Protein AF-0000000076378217 (afdb_homodimer)

Nearest PDB structures (foldseek):
  1ivz-assembly1_A  TM=4.745E-01  e=7.879E-03  Mus musculus
  8hc0-assembly1_B  TM=8.732E-01  e=3.531E-01  Homo sapiens
  8hc0-assembly1_B  TM=8.738E-01  e=2.924E-01  Homo sapiens
  2e7v-assembly1_A  TM=9.536E-01  e=8.029E-01  Mus musculus

Structure (mmCIF, N/CA/C/O backbone):
data_AF-0000000076378217-model_v1
#
loop_
_entity.id
_entity.type
_entity.pdbx_description
1 polymer 'SEA domain-containing protein'
#
loop_
_atom_site.group_PDB
_atom_site.id
_atom_site.type_symbol
_atom_site.label_atom_id
_atom_site.label_alt_id
_atom_site.label_comp_id
_atom_site.label_asym_id
_atom_site.label_entity_id
_atom_site.label_seq_id
_atom_site.pdbx_PDB_ins_code
_atom_site.Cartn_x
_atom_site.Cartn_y
_atom_site.Cartn_z
_atom_site.occupancy
_atom_site.B_iso_or_equiv
_atom_site.auth_seq_id
_atom_site.auth_comp_id
_atom_site.auth_asym_id
_atom_site.auth_atom_id
_atom_site.pdbx_PDB_model_num
ATOM 1 N N . PHE A 1 1 ? -35 -114.75 -27.109 1 29 1 PHE A N 1
ATOM 2 C CA . PHE A 1 1 ? -34.188 -114.625 -25.922 1 29 1 PHE A CA 1
ATOM 3 C C . PHE A 1 1 ? -32.781 -114.125 -26.297 1 29 1 PHE A C 1
ATOM 5 O O . PHE A 1 1 ? -31.812 -114.875 -26.078 1 29 1 PHE A O 1
ATOM 12 N N . GLN A 1 2 ? -32.688 -113.25 -27.406 1 29.25 2 GLN A N 1
ATOM 13 C CA . GLN A 1 2 ? -31.5 -112.75 -28.078 1 29.25 2 GLN A CA 1
ATOM 14 C C . GLN A 1 2 ? -30.656 -111.875 -27.156 1 29.25 2 GLN A C 1
ATOM 16 O O . GLN A 1 2 ? -31.172 -110.938 -26.531 1 29.25 2 GLN A O 1
ATOM 21 N N . SER A 1 3 ? -29.422 -112.375 -26.641 1 31.5 3 SER A N 1
ATOM 22 C CA . SER A 1 3 ? -28.359 -112 -25.703 1 31.5 3 SER A CA 1
ATOM 23 C C . SER A 1 3 ? -27.609 -110.75 -26.172 1 31.5 3 SER A C 1
ATOM 25 O O . SER A 1 3 ? -26.984 -110.75 -27.219 1 31.5 3 SER A O 1
ATOM 27 N N . PHE A 1 4 ? -28.219 -109.5 -26.078 1 30.88 4 PHE A N 1
ATOM 28 C CA . PHE A 1 4 ? -27.734 -108.188 -26.562 1 30.88 4 PHE A CA 1
ATOM 29 C C . PHE A 1 4 ? -26.438 -107.812 -25.859 1 30.88 4 PHE A C 1
ATOM 31 O O . PHE A 1 4 ? -26.406 -107.688 -24.625 1 30.88 4 PHE A O 1
ATOM 38 N N . SER A 1 5 ? -25.219 -108.312 -26.234 1 32.97 5 SER A N 1
ATOM 39 C CA . SER A 1 5 ? -23.891 -108.188 -25.672 1 32.97 5 SER A CA 1
ATOM 40 C C . SER A 1 5 ? -23.422 -106.75 -25.766 1 32.97 5 SER A C 1
ATOM 42 O O . SER A 1 5 ? -23.172 -106.188 -26.859 1 32.97 5 SER A O 1
ATOM 44 N N . VAL A 1 6 ? -24.094 -105.75 -25.156 1 36.31 6 VAL A N 1
ATOM 45 C CA . VAL A 1 6 ? -23.781 -104.312 -25.312 1 36.31 6 VAL A CA 1
ATOM 46 C C . VAL A 1 6 ? -22.359 -104.062 -24.875 1 36.31 6 VAL A C 1
ATOM 48 O O . VAL A 1 6 ? -21.969 -104.438 -23.766 1 36.31 6 VAL A O 1
ATOM 51 N N . HIS A 1 7 ? -21.328 -104.062 -25.844 1 35.09 7 HIS A N 1
ATOM 52 C CA . HIS A 1 7 ? -19.891 -103.75 -25.719 1 35.09 7 HIS A CA 1
ATOM 53 C C . HIS A 1 7 ? -19.641 -102.438 -25.031 1 35.09 7 HIS A C 1
ATOM 55 O O . HIS A 1 7 ? -20.203 -101.438 -25.438 1 35.09 7 HIS A O 1
ATOM 61 N N . PHE A 1 8 ? -19.375 -102.438 -23.703 1 30.45 8 PHE A N 1
ATOM 62 C CA . PHE A 1 8 ? -19.062 -101.312 -22.812 1 30.45 8 PHE A CA 1
ATOM 63 C C . PHE A 1 8 ? -17.797 -100.562 -23.25 1 30.45 8 PHE A C 1
ATOM 65 O O . PHE A 1 8 ? -16.734 -101.188 -23.344 1 30.45 8 PHE A O 1
ATOM 72 N N . LEU A 1 9 ? -17.828 -99.688 -24.344 1 31.64 9 LEU A N 1
ATOM 73 C CA . LEU A 1 9 ? -16.672 -98.938 -24.781 1 31.64 9 LEU A CA 1
ATOM 74 C C . LEU A 1 9 ? -16.062 -98.125 -23.641 1 31.64 9 LEU A C 1
ATOM 76 O O . LEU A 1 9 ? -16.766 -97.375 -22.969 1 31.64 9 LEU A O 1
ATOM 80 N N . VAL A 1 10 ? -15.055 -98.625 -22.875 1 35.47 10 VAL A N 1
ATOM 81 C CA . VAL A 1 10 ? -14.32 -98 -21.781 1 35.47 10 VAL A CA 1
ATOM 82 C C . VAL A 1 10 ? -13.539 -96.75 -22.281 1 35.47 10 VAL A C 1
ATOM 84 O O . VAL A 1 10 ? -12.641 -96.938 -23.109 1 35.47 10 VAL A O 1
ATOM 87 N N . SER A 1 11 ? -14.18 -95.688 -22.703 1 29.31 11 SER A N 1
ATOM 88 C CA . SER A 1 11 ? -13.461 -94.438 -23.125 1 29.31 11 SER A CA 1
ATOM 89 C C . SER A 1 11 ? -12.43 -94.062 -22.094 1 29.31 11 SER A C 1
ATOM 91 O O . SER A 1 11 ? -12.734 -94 -20.891 1 29.31 11 SER A O 1
ATOM 93 N N . SER A 1 12 ? -11.125 -94.375 -22.25 1 31.89 12 SER A N 1
ATOM 94 C CA . SER A 1 12 ? -9.953 -93.938 -21.469 1 31.89 12 SER A CA 1
ATOM 95 C C . SER A 1 12 ? -9.844 -92.438 -21.391 1 31.89 12 SER A C 1
ATOM 97 O O . SER A 1 12 ? -9.812 -91.75 -22.406 1 31.89 12 SER A O 1
ATOM 99 N N . GLY A 1 13 ? -10.484 -91.625 -20.5 1 30.25 13 GLY A N 1
ATOM 100 C CA . GLY A 1 13 ? -10.523 -90.25 -20.172 1 30.25 13 GLY A CA 1
ATOM 101 C C . GLY A 1 13 ? -9.148 -89.625 -20.016 1 30.25 13 GLY A C 1
ATOM 102 O O . GLY A 1 13 ? -8.422 -89.938 -19.078 1 30.25 13 GLY A O 1
ATOM 103 N N . TYR A 1 14 ? -8.25 -89.438 -21.078 1 36.94 14 TYR A N 1
ATOM 104 C CA . TYR A 1 14 ? -6.973 -88.75 -21 1 36.94 14 TYR A CA 1
ATOM 105 C C . TYR A 1 14 ? -7.145 -87.312 -20.453 1 36.94 14 TYR A C 1
ATOM 107 O O . TYR A 1 14 ? -7.945 -86.562 -20.984 1 36.94 14 TYR A O 1
ATOM 115 N N . HIS A 1 15 ? -7.152 -87.125 -19.141 1 37.22 15 HIS A N 1
ATOM 116 C CA . HIS A 1 15 ? -7.195 -85.875 -18.453 1 37.22 15 HIS A CA 1
ATOM 117 C C . HIS A 1 15 ? -6.07 -84.938 -18.938 1 37.22 15 HIS A C 1
ATOM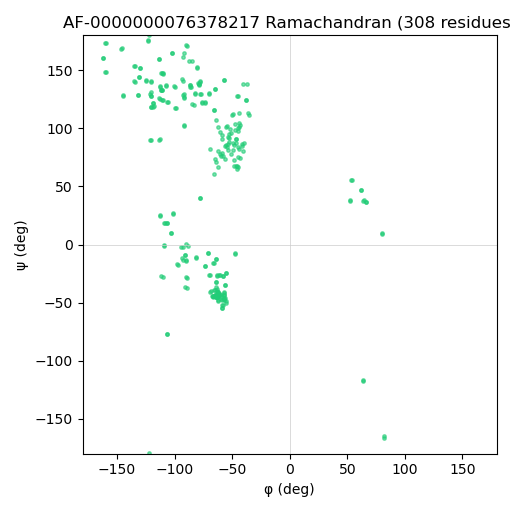 119 O O . HIS A 1 15 ? -4.895 -85.312 -18.859 1 37.22 15 HIS A O 1
ATOM 125 N N . GLU A 1 16 ? -6.297 -84.188 -20 1 40.72 16 GLU A N 1
ATOM 126 C CA . GLU A 1 16 ? -5.348 -83.188 -20.422 1 40.72 16 GLU A CA 1
ATOM 127 C C . GLU A 1 16 ? -4.961 -82.25 -19.266 1 40.72 16 GLU A C 1
ATOM 129 O O . GLU A 1 16 ? -5.832 -81.688 -18.594 1 40.72 16 GLU A O 1
ATOM 134 N N . THR A 1 17 ? -3.795 -82.438 -18.578 1 40.72 17 THR A N 1
ATOM 135 C CA . THR A 1 17 ? -3.238 -81.625 -17.516 1 40.72 17 THR A CA 1
ATOM 136 C C . THR A 1 17 ? -3.02 -80.188 -18.031 1 40.72 17 THR A C 1
ATOM 138 O O . THR A 1 17 ? -2.26 -79.938 -18.984 1 40.72 17 THR A O 1
ATOM 141 N N . THR A 1 18 ? -4.109 -79.375 -18.109 1 45.91 18 THR A N 1
ATOM 142 C CA . THR A 1 18 ? -3.955 -77.938 -18.484 1 45.91 18 THR A CA 1
ATOM 143 C C . THR A 1 18 ? -2.777 -77.312 -17.75 1 45.91 18 THR A C 1
ATOM 145 O O . THR A 1 18 ? -2.689 -77.375 -16.516 1 45.91 18 THR A O 1
ATOM 148 N N . PRO A 1 19 ? -1.593 -77.062 -18.406 1 46.28 19 PRO A N 1
ATOM 149 C CA . PRO A 1 19 ? -0.468 -76.438 -17.75 1 46.28 19 PRO A CA 1
ATOM 150 C C . PRO A 1 19 ? -0.867 -75.062 -17.125 1 46.28 19 PRO A C 1
ATOM 152 O O . PRO A 1 19 ? -1.637 -74.312 -17.703 1 46.28 19 PRO A O 1
ATOM 155 N N . LEU A 1 20 ? -1.114 -74.938 -15.789 1 44.91 20 LEU A N 1
ATOM 156 C CA . LEU A 1 20 ? -1.316 -73.688 -15.055 1 44.91 20 LEU A CA 1
ATOM 157 C C . LEU A 1 20 ? -0.223 -72.688 -15.383 1 44.91 20 LEU A C 1
ATOM 159 O O . LEU A 1 20 ? 0.959 -72.938 -15.141 1 44.91 20 LEU A O 1
ATOM 163 N N . THR A 1 21 ? -0.396 -72 -16.547 1 45.22 21 THR A N 1
ATOM 164 C CA . THR A 1 21 ? 0.522 -70.875 -16.797 1 45.22 21 THR A CA 1
ATOM 165 C C . THR A 1 21 ? 0.656 -70 -15.57 1 45.22 21 THR A C 1
ATOM 167 O O . THR A 1 21 ? -0.339 -69.438 -15.062 1 45.22 21 THR A O 1
ATOM 170 N N . THR A 1 22 ? 1.569 -70.25 -14.594 1 43.94 22 THR A N 1
ATOM 171 C CA . THR A 1 22 ? 1.91 -69.375 -13.453 1 43.94 22 THR A CA 1
ATOM 172 C C . THR A 1 22 ? 2.105 -67.938 -13.891 1 43.94 22 THR A C 1
ATOM 174 O O . THR A 1 22 ? 3.02 -67.625 -14.664 1 43.94 22 THR A O 1
ATOM 177 N N . GLN A 1 23 ? 0.983 -67.25 -14.344 1 49.69 23 GLN A N 1
ATOM 178 C CA . GLN A 1 23 ? 1.196 -65.812 -14.555 1 49.69 23 GLN A CA 1
ATOM 179 C C . GLN A 1 23 ? 1.971 -65.188 -13.391 1 49.69 23 GLN A C 1
ATOM 181 O O . GLN A 1 23 ? 1.642 -65.438 -12.227 1 49.69 23 GLN A O 1
ATOM 186 N N . GLY A 1 24 ? 3.289 -65 -13.492 1 47.44 24 GLY A N 1
ATOM 187 C CA . GLY A 1 24 ? 4.164 -64.312 -12.539 1 47.44 24 GLY A CA 1
ATOM 188 C C . GLY A 1 24 ? 3.537 -63.125 -11.891 1 47.44 24 GLY A C 1
ATOM 189 O O . GLY A 1 24 ? 2.545 -62.594 -12.391 1 47.44 24 GLY A O 1
ATOM 190 N N . PRO A 1 25 ? 3.67 -62.844 -10.609 1 49 25 PRO A N 1
ATOM 191 C CA . PRO A 1 25 ? 3.123 -61.688 -9.867 1 49 25 PRO A CA 1
ATOM 192 C C . PRO A 1 25 ? 3.297 -60.375 -10.609 1 49 25 PRO A C 1
ATOM 194 O O . PRO A 1 25 ? 4.355 -60.125 -11.188 1 49 25 PRO A O 1
ATOM 197 N N . THR A 1 26 ? 2.318 -59.75 -11.305 1 49.72 26 THR A N 1
ATOM 198 C CA . THR A 1 26 ? 2.357 -58.375 -11.797 1 49.72 26 THR A CA 1
ATOM 199 C C . THR A 1 26 ? 2.979 -57.438 -10.758 1 49.72 26 THR A C 1
ATOM 201 O O . THR A 1 26 ? 2.482 -57.344 -9.633 1 49.72 26 THR A O 1
ATOM 204 N N . VAL A 1 27 ? 4.285 -57.312 -10.578 1 50.75 27 VAL A N 1
ATOM 205 C CA . VAL A 1 27 ? 4.895 -56.281 -9.734 1 50.75 27 VAL A CA 1
ATOM 206 C C . VAL A 1 27 ? 4.219 -54.938 -9.984 1 50.75 27 VAL A C 1
ATOM 208 O O . VAL A 1 27 ? 4.176 -54.469 -11.125 1 50.75 27 VAL A O 1
ATOM 211 N N . GLU A 1 28 ? 3.074 -54.625 -9.375 1 51.09 28 GLU A N 1
ATOM 212 C CA . GLU A 1 28 ? 2.615 -53.219 -9.391 1 51.09 28 GLU A CA 1
ATOM 213 C C . GLU A 1 28 ? 3.777 -52.25 -9.195 1 51.09 28 GLU A C 1
ATOM 215 O O . GLU A 1 28 ? 4.465 -52.312 -8.172 1 51.09 28 GLU A O 1
ATOM 220 N N . VAL A 1 29 ? 4.492 -51.812 -10.188 1 53.97 29 VAL A N 1
ATOM 221 C CA . VAL A 1 29 ? 5.438 -50.719 -10.078 1 53.97 29 VAL A CA 1
ATOM 222 C C . VAL A 1 29 ? 4.805 -49.562 -9.273 1 53.97 29 VAL A C 1
ATOM 224 O O . VAL A 1 29 ? 3.811 -48.969 -9.703 1 53.97 29 VAL A O 1
ATOM 227 N N . THR A 1 30 ? 4.668 -49.594 -8.023 1 50.56 30 THR A N 1
ATOM 228 C CA . THR A 1 30 ? 4.262 -48.4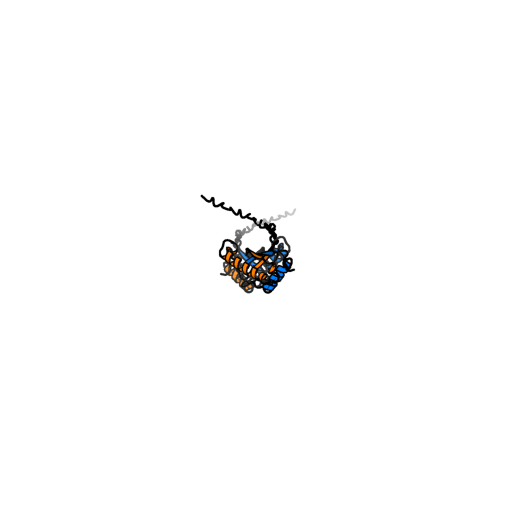69 -7.219 1 50.56 30 THR A CA 1
ATOM 229 C C . THR A 1 30 ? 5.035 -47.219 -7.629 1 50.56 30 THR A C 1
ATOM 231 O O . THR A 1 30 ? 6.25 -47.125 -7.43 1 50.56 30 THR A O 1
ATOM 234 N N . SER A 1 31 ? 4.863 -46.688 -8.859 1 52.06 31 SER A N 1
ATOM 235 C CA . SER A 1 31 ? 5.52 -45.406 -9.172 1 52.06 31 SER A CA 1
ATOM 236 C C . SER A 1 31 ? 5.312 -44.406 -8.047 1 52.06 31 SER A C 1
ATOM 238 O O . SER A 1 31 ? 4.184 -44.156 -7.617 1 52.06 31 SER A O 1
ATOM 240 N N . ASN A 1 32 ? 6.125 -44.281 -7.062 1 56.53 32 ASN A N 1
ATOM 241 C CA . ASN A 1 32 ? 6.066 -43.219 -6.062 1 56.53 32 ASN A CA 1
ATOM 242 C C . ASN A 1 32 ? 5.629 -41.906 -6.676 1 56.53 32 ASN A C 1
ATOM 244 O O . ASN A 1 32 ? 6.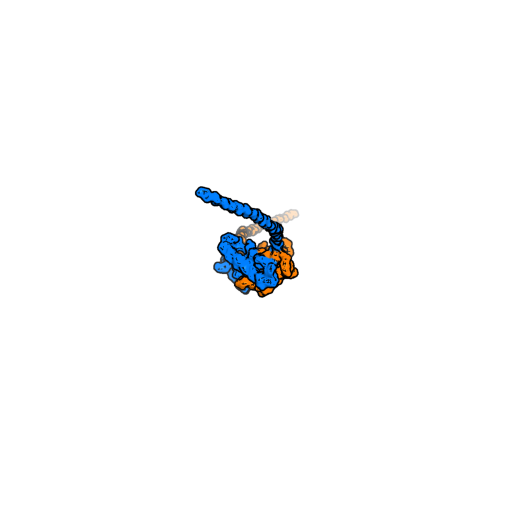145 -41.5 -7.719 1 56.53 32 ASN A O 1
ATOM 248 N N . PRO A 1 33 ? 4.406 -41.469 -6.254 1 61.88 33 PRO A N 1
ATOM 249 C CA . PRO A 1 33 ? 4.02 -40.156 -6.785 1 61.88 33 PRO A CA 1
ATOM 250 C C . PRO A 1 33 ? 5.191 -39.188 -6.867 1 61.88 33 PRO A C 1
ATOM 252 O O . PRO A 1 33 ? 6.082 -39.219 -6.012 1 61.88 33 PRO A O 1
ATOM 255 N N . PRO A 1 34 ? 5.414 -38.656 -8.094 1 67.44 34 PRO A N 1
ATOM 256 C CA . PRO A 1 34 ? 6.543 -37.719 -8.203 1 67.44 34 PRO A CA 1
ATOM 257 C C . PRO A 1 34 ? 6.59 -36.688 -7.059 1 67.44 34 PRO A C 1
ATOM 259 O O . PRO A 1 34 ? 5.547 -36.281 -6.57 1 67.44 34 PRO A O 1
ATOM 262 N N . LEU A 1 35 ? 7.695 -36.562 -6.414 1 85.94 35 LEU A 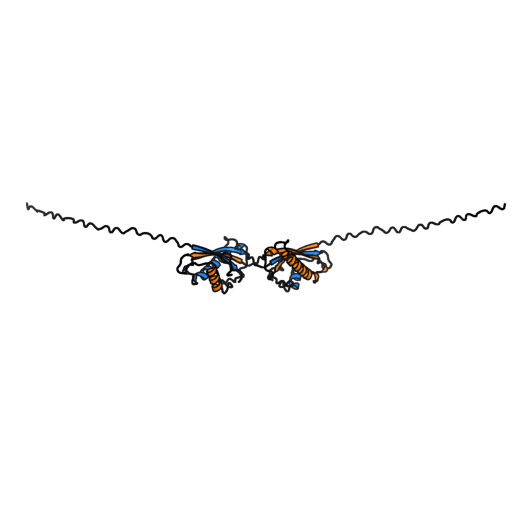N 1
ATOM 263 C CA . LEU A 1 35 ? 7.941 -35.562 -5.406 1 85.94 35 LEU A CA 1
ATOM 264 C C . LEU A 1 35 ? 7.547 -34.156 -5.926 1 85.94 35 LEU A C 1
ATOM 266 O O . LEU A 1 35 ? 7.82 -33.844 -7.082 1 85.94 35 LEU A O 1
ATOM 270 N N . GLU A 1 36 ? 6.516 -33.594 -5.367 1 92.5 36 GLU A N 1
ATOM 271 C CA . GLU A 1 36 ? 6.059 -32.281 -5.742 1 92.5 36 GLU A CA 1
ATOM 272 C C . GLU A 1 36 ? 6.672 -31.203 -4.84 1 92.5 36 GLU A C 1
ATOM 274 O O . GLU A 1 36 ? 6.992 -31.469 -3.68 1 92.5 36 GLU A O 1
ATOM 279 N N . GLU A 1 37 ? 6.996 -30.062 -5.48 1 94.69 37 GLU A N 1
ATOM 280 C CA . GLU A 1 37 ? 7.473 -28.891 -4.75 1 94.69 37 GLU A CA 1
ATOM 281 C C . GLU A 1 37 ? 6.57 -27.688 -4.992 1 94.69 37 GLU A C 1
ATOM 283 O O . GLU A 1 37 ? 6.211 -27.391 -6.133 1 94.69 37 GLU A O 1
ATOM 288 N N . ALA A 1 38 ? 6.172 -27.062 -3.852 1 97.12 38 ALA A N 1
ATOM 289 C CA . ALA A 1 38 ? 5.344 -25.859 -3.934 1 97.12 38 ALA A CA 1
ATOM 290 C C . ALA A 1 38 ? 6.184 -24.594 -3.76 1 97.12 38 ALA A C 1
ATOM 292 O O . ALA A 1 38 ? 7.086 -24.562 -2.918 1 97.12 38 ALA A O 1
ATOM 293 N N . PHE A 1 39 ? 5.93 -23.641 -4.594 1 97.75 39 PHE A N 1
ATOM 294 C CA . PHE A 1 39 ? 6.582 -22.328 -4.516 1 97.75 39 PHE A CA 1
ATOM 295 C C . PHE A 1 39 ? 5.586 -21.25 -4.105 1 97.75 39 PHE A C 1
ATOM 297 O O . PHE A 1 39 ? 4.457 -21.219 -4.598 1 97.75 39 PHE A O 1
ATOM 304 N N . ASN A 1 40 ? 5.992 -20.375 -3.094 1 98.25 40 ASN A N 1
ATOM 305 C CA . ASN A 1 40 ? 5.207 -19.188 -2.738 1 98.25 40 ASN A CA 1
ATOM 306 C C . ASN A 1 40 ? 5.324 -18.094 -3.795 1 98.25 40 ASN A C 1
ATOM 308 O O . ASN A 1 40 ? 6.43 -17.656 -4.109 1 98.25 40 ASN A O 1
ATOM 312 N N . VAL A 1 41 ? 4.145 -17.703 -4.336 1 98.75 41 VAL A N 1
ATOM 313 C CA . VAL A 1 41 ? 4.098 -16.609 -5.309 1 98.75 41 VAL A CA 1
ATOM 314 C C . VAL A 1 41 ? 3.252 -15.469 -4.766 1 98.75 41 VAL A C 1
ATOM 316 O O . VAL A 1 41 ? 2.092 -15.664 -4.398 1 98.75 41 VAL A O 1
ATOM 319 N N . THR A 1 42 ? 3.902 -14.242 -4.668 1 98.38 42 THR A N 1
ATOM 320 C CA . THR A 1 42 ? 3.174 -13.07 -4.191 1 98.38 42 THR A CA 1
ATOM 321 C C . THR A 1 42 ? 3.271 -11.922 -5.199 1 98.38 42 THR A C 1
ATOM 323 O O . THR A 1 42 ? 4.301 -11.75 -5.852 1 98.38 42 THR A O 1
ATOM 326 N N . PHE A 1 43 ? 2.174 -11.203 -5.371 1 98.38 43 PHE A N 1
ATOM 327 C CA . PHE A 1 43 ? 2.127 -10.023 -6.227 1 98.38 43 PHE A CA 1
ATOM 328 C C . PHE A 1 43 ? 0.94 -9.133 -5.867 1 98.38 43 PHE A C 1
ATOM 330 O O . PHE A 1 43 ? 0.142 -9.484 -4.996 1 98.38 43 PHE A O 1
ATOM 337 N N . ILE A 1 44 ? 0.861 -7.926 -6.504 1 97.88 44 ILE A N 1
ATOM 338 C CA . ILE A 1 44 ? -0.19 -6.965 -6.191 1 97.88 44 ILE A CA 1
ATOM 339 C C . ILE A 1 44 ? -1.009 -6.668 -7.445 1 97.88 44 ILE A C 1
ATOM 341 O O . ILE A 1 44 ? -0.449 -6.352 -8.5 1 97.88 44 ILE A O 1
ATOM 345 N N . ILE A 1 45 ? -2.299 -6.809 -7.289 1 98.31 45 ILE 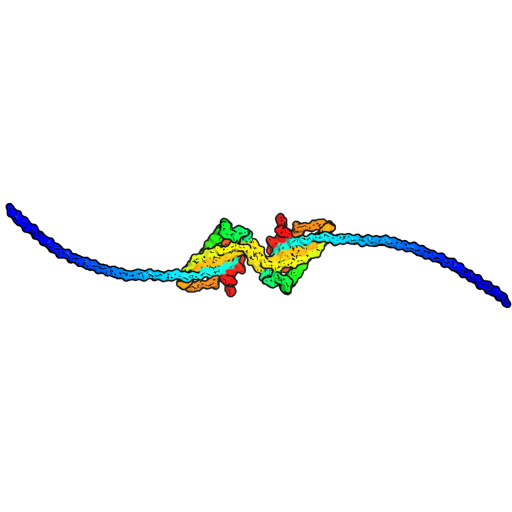A N 1
ATOM 346 C CA . ILE A 1 45 ? -3.244 -6.371 -8.312 1 98.31 45 ILE A CA 1
ATOM 347 C C . ILE A 1 45 ? -3.682 -4.938 -8.023 1 98.31 45 ILE A C 1
ATOM 349 O O . ILE A 1 45 ? -4.168 -4.633 -6.938 1 98.31 45 ILE A O 1
ATOM 353 N N . THR A 1 46 ? -3.535 -4.047 -9.047 1 94.94 46 THR A N 1
ATOM 354 C CA . THR A 1 46 ? -3.75 -2.627 -8.789 1 94.94 46 THR A CA 1
ATOM 355 C C . THR A 1 46 ? -5.16 -2.211 -9.203 1 94.94 46 THR A C 1
ATOM 357 O O . THR A 1 46 ? -5.637 -1.146 -8.805 1 94.94 46 THR A O 1
ATOM 360 N N . ASN A 1 47 ? -5.789 -3.025 -10 1 95.94 47 ASN A N 1
ATOM 361 C CA . ASN A 1 47 ? -7.125 -2.646 -10.438 1 95.94 47 ASN A CA 1
ATOM 362 C C . ASN A 1 47 ? -8.195 -3.518 -9.789 1 95.94 47 ASN A C 1
ATOM 364 O O . ASN A 1 47 ? -9.297 -3.664 -10.328 1 95.94 47 ASN A O 1
ATOM 368 N N . LEU A 1 48 ? -7.891 -4.172 -8.75 1 97.19 48 LEU A N 1
ATOM 369 C CA . LEU A 1 48 ? -8.82 -4.812 -7.832 1 97.19 48 LEU A CA 1
ATOM 370 C C . LEU A 1 48 ? -8.805 -4.125 -6.469 1 97.19 48 LEU A C 1
ATOM 372 O O . LEU A 1 48 ? -8 -4.469 -5.602 1 97.19 48 LEU A O 1
ATOM 376 N N . PRO A 1 49 ? -9.711 -3.121 -6.371 1 94.94 49 PRO A N 1
ATOM 377 C CA . PRO A 1 49 ? -9.719 -2.43 -5.078 1 94.94 49 PRO A CA 1
ATOM 378 C C . PRO A 1 49 ? -9.977 -3.373 -3.906 1 94.94 49 PRO A C 1
ATOM 380 O O . PRO A 1 49 ? -10.852 -4.238 -3.98 1 94.94 49 PRO A O 1
ATOM 383 N N . PHE A 1 50 ? -9.289 -3.109 -2.859 1 95.75 50 PHE A N 1
ATOM 384 C CA . PHE A 1 50 ? -9.383 -3.994 -1.703 1 95.75 50 PHE A CA 1
ATOM 385 C C . PHE A 1 50 ? -10.656 -3.717 -0.915 1 95.75 50 PHE A C 1
ATOM 387 O O . PHE A 1 50 ? -11.031 -2.561 -0.719 1 95.75 50 PHE A O 1
ATOM 394 N N . THR A 1 51 ? -11.25 -4.738 -0.533 1 96.06 51 THR A N 1
ATOM 395 C CA . THR A 1 51 ? -12.328 -4.719 0.448 1 96.06 51 THR A CA 1
ATOM 396 C C . THR A 1 51 ? -12.141 -5.82 1.484 1 96.06 51 THR A C 1
ATOM 398 O O . THR A 1 51 ? -11.531 -6.855 1.195 1 96.06 51 THR A O 1
ATOM 401 N N . PRO A 1 52 ? -12.648 -5.695 2.699 1 95.62 52 PRO A N 1
ATOM 402 C CA . PRO A 1 52 ? -12.492 -6.715 3.738 1 95.62 52 PRO A CA 1
ATOM 403 C C . PRO A 1 52 ? -13.047 -8.078 3.318 1 95.62 52 PRO A C 1
ATOM 405 O O . PRO A 1 52 ? -12.562 -9.109 3.785 1 95.62 52 PRO A O 1
ATOM 408 N N . GLU A 1 53 ? -14 -8.109 2.443 1 97.5 53 GLU A N 1
ATOM 409 C CA . GLU A 1 53 ? -14.562 -9.367 1.959 1 97.5 53 GLU A CA 1
ATOM 410 C C . GLU A 1 53 ? -13.508 -10.211 1.256 1 97.5 53 GLU A C 1
ATOM 412 O O . GLU A 1 53 ? -13.609 -11.445 1.232 1 97.5 53 GLU A O 1
ATOM 417 N N . LEU A 1 54 ? -12.523 -9.562 0.733 1 98.12 54 LEU A N 1
ATOM 418 C CA . LEU A 1 54 ? -11.477 -10.273 0.012 1 98.12 54 LEU A CA 1
ATOM 419 C C . LEU A 1 54 ? -10.562 -11.023 0.979 1 98.12 54 LEU A C 1
ATOM 421 O O . LEU A 1 54 ? -9.836 -11.938 0.575 1 98.12 54 LEU A O 1
ATOM 425 N N . GLU A 1 55 ? -10.609 -10.648 2.164 1 97.81 55 GLU A N 1
ATOM 426 C CA . GLU A 1 55 ? -9.789 -11.336 3.154 1 97.81 55 GLU A CA 1
ATOM 427 C C . GLU A 1 55 ? -10.539 -12.5 3.785 1 97.81 55 GLU A C 1
ATOM 429 O O . GLU A 1 55 ? -9.945 -13.32 4.496 1 97.81 55 GLU A O 1
ATOM 434 N N . ASN A 1 56 ? -11.766 -12.539 3.586 1 98 56 ASN A N 1
ATOM 435 C CA . ASN A 1 56 ? -12.625 -13.586 4.133 1 98 56 ASN A CA 1
ATOM 436 C C . ASN A 1 56 ? -12.773 -14.75 3.158 1 98 56 ASN A C 1
ATOM 438 O O . ASN A 1 56 ? -13.57 -14.688 2.225 1 98 56 ASN A O 1
ATOM 442 N N . SER A 1 57 ? -12.086 -15.781 3.408 1 97.69 57 SER A N 1
ATOM 443 C CA . SER A 1 57 ? -12.039 -16.922 2.492 1 97.69 57 SER A CA 1
ATOM 444 C C . SER A 1 57 ? -13.398 -17.578 2.369 1 97.69 57 SER A C 1
ATOM 446 O O . SER A 1 57 ? -13.625 -18.391 1.465 1 97.69 57 SER A O 1
ATOM 448 N N . GLY A 1 58 ? -14.305 -17.266 3.189 1 97.75 58 GLY A N 1
ATOM 449 C CA . GLY A 1 58 ? -15.656 -17.797 3.119 1 97.75 58 GLY A CA 1
ATOM 450 C C . GLY A 1 58 ? -16.594 -16.938 2.291 1 97.75 58 GLY A C 1
ATOM 451 O O . GLY A 1 58 ? -17.719 -17.344 2.012 1 97.75 58 GLY A O 1
ATOM 452 N N . SER A 1 59 ? -16.188 -15.789 1.898 1 98 59 SER A N 1
ATOM 453 C CA . SER A 1 59 ? -17.047 -14.875 1.153 1 98 59 SER A CA 1
ATOM 454 C C . SER A 1 59 ? -17.109 -15.25 -0.323 1 98 59 SER A C 1
ATOM 456 O O . SER A 1 59 ? -16.188 -15.875 -0.847 1 98 59 SER A O 1
ATOM 458 N N . GLN A 1 60 ? -18.188 -14.914 -0.972 1 97.94 60 GLN A N 1
ATOM 459 C CA . GLN A 1 60 ? -18.344 -15.141 -2.406 1 97.94 60 GLN A CA 1
ATOM 460 C C . GLN A 1 60 ? -17.297 -14.352 -3.195 1 97.94 60 GLN A C 1
ATOM 462 O O . GLN A 1 60 ? -16.719 -14.867 -4.16 1 97.94 60 GLN A O 1
ATOM 467 N N . LEU A 1 61 ? -17.062 -13.141 -2.785 1 98.19 61 LEU A N 1
ATOM 468 C CA . LEU A 1 61 ? -16.125 -12.289 -3.492 1 98.19 61 LEU A CA 1
ATOM 469 C C . LEU A 1 61 ? -14.719 -12.891 -3.459 1 98.19 61 LEU A C 1
ATOM 471 O O . LEU A 1 61 ? -14.031 -12.938 -4.484 1 98.19 61 LEU A O 1
ATOM 475 N N . TYR A 1 62 ? -14.344 -13.344 -2.365 1 98.56 62 TYR A N 1
ATOM 476 C CA . TYR A 1 62 ? -13.047 -14.008 -2.26 1 98.56 62 TYR A CA 1
ATOM 477 C C . TYR A 1 62 ? -12.977 -15.203 -3.193 1 98.56 62 TYR A C 1
ATOM 479 O O . TYR A 1 62 ? -12.023 -15.344 -3.969 1 98.56 62 TYR A O 1
ATOM 487 N N . ASN A 1 63 ? -13.906 -16.047 -3.061 1 98.62 63 ASN A N 1
ATOM 488 C CA . ASN A 1 63 ? -13.898 -17.266 -3.852 1 98.62 63 ASN A CA 1
ATOM 489 C C . ASN A 1 63 ? -13.867 -16.969 -5.348 1 98.62 63 ASN A C 1
ATOM 491 O O . ASN A 1 63 ? -13.125 -17.594 -6.098 1 98.62 63 ASN A O 1
ATOM 495 N N . SER A 1 64 ? -14.672 -16.016 -5.746 1 98.38 64 SER A N 1
ATOM 496 C CA . SER A 1 64 ? -14.695 -15.633 -7.152 1 98.38 64 SER A CA 1
ATOM 497 C C . SER A 1 64 ? -13.336 -15.086 -7.598 1 98.38 64 SER A C 1
ATOM 499 O O . SER A 1 64 ? -12.789 -15.523 -8.609 1 98.38 64 SER A O 1
ATOM 501 N N . ALA A 1 65 ? -12.781 -14.188 -6.84 1 98.5 65 ALA A N 1
ATOM 502 C CA . ALA A 1 65 ? -11.5 -13.586 -7.195 1 98.5 65 ALA A CA 1
ATOM 503 C C . ALA A 1 65 ? -10.383 -14.633 -7.172 1 98.5 65 ALA A C 1
ATOM 505 O O . ALA A 1 65 ? -9.586 -14.719 -8.102 1 98.5 65 ALA A O 1
ATOM 506 N N . ALA A 1 66 ? -10.391 -15.461 -6.152 1 98.75 66 ALA A N 1
ATOM 507 C CA . ALA A 1 66 ? -9.352 -16.469 -6 1 98.75 66 ALA A CA 1
ATOM 508 C C . ALA A 1 66 ? -9.375 -17.469 -7.16 1 98.75 66 ALA A C 1
ATOM 510 O O . ALA A 1 66 ? -8.328 -17.844 -7.684 1 98.75 66 ALA A O 1
ATOM 511 N N . ASN A 1 67 ? -10.523 -17.828 -7.566 1 98.69 67 ASN A N 1
ATOM 512 C CA . ASN A 1 67 ? -10.664 -18.781 -8.664 1 98.69 67 ASN A CA 1
ATOM 513 C C . ASN A 1 67 ? -10.172 -18.188 -9.984 1 98.69 67 ASN A C 1
ATOM 515 O O . ASN A 1 67 ? -9.469 -18.859 -10.742 1 98.69 67 ASN A O 1
ATOM 519 N N . VAL A 1 68 ? -10.555 -16.984 -10.234 1 98.75 68 VAL A N 1
ATOM 520 C CA . VAL A 1 68 ? -10.141 -16.328 -11.469 1 98.75 68 VAL A CA 1
ATOM 521 C C . VAL A 1 68 ? -8.617 -16.172 -11.477 1 98.75 68 VAL A C 1
ATOM 523 O O . VAL A 1 68 ? -7.965 -16.469 -12.484 1 98.75 68 VAL A O 1
ATOM 526 N N . ILE A 1 69 ? -8.07 -15.742 -10.391 1 98.88 69 ILE A N 1
ATOM 527 C CA . ILE A 1 69 ? -6.629 -15.523 -10.289 1 98.88 69 ILE A CA 1
ATOM 528 C C . ILE A 1 69 ? -5.891 -16.844 -10.469 1 98.88 69 ILE A C 1
ATOM 530 O O . ILE A 1 69 ? -4.914 -16.938 -11.211 1 98.88 69 ILE A O 1
ATOM 534 N N . ALA A 1 70 ? -6.379 -17.875 -9.82 1 98.81 70 ALA A N 1
ATOM 535 C CA . ALA A 1 70 ? -5.762 -19.203 -9.945 1 98.81 70 ALA A CA 1
ATOM 536 C C . ALA A 1 70 ? -5.789 -19.688 -11.391 1 98.81 70 ALA A C 1
ATOM 538 O O . ALA A 1 70 ? -4.801 -20.234 -11.883 1 98.81 70 ALA A O 1
ATOM 539 N N . ASP A 1 71 ? -6.859 -19.484 -12 1 98.81 71 ASP A N 1
ATOM 540 C CA . ASP A 1 71 ? -6.996 -19.891 -13.398 1 98.81 71 ASP A CA 1
ATOM 541 C C . ASP A 1 71 ? -5.98 -19.156 -14.281 1 98.81 71 ASP A C 1
ATOM 543 O O . ASP A 1 71 ? -5.398 -19.766 -15.188 1 98.81 71 ASP A O 1
ATOM 547 N N . ARG A 1 72 ? -5.855 -17.891 -14.031 1 98.75 72 ARG A N 1
ATOM 548 C CA . ARG A 1 72 ? -4.902 -17.125 -14.82 1 98.75 72 ARG A CA 1
ATOM 549 C C . ARG A 1 72 ? -3.475 -17.578 -14.555 1 98.75 72 ARG A C 1
ATOM 551 O O . ARG A 1 72 ? -2.666 -17.672 -15.477 1 98.75 72 ARG A O 1
ATOM 558 N N . LEU A 1 73 ? -3.178 -17.875 -13.312 1 98.88 73 LEU A N 1
ATOM 559 C CA . LEU A 1 73 ? -1.867 -18.406 -12.969 1 98.88 73 LEU A CA 1
ATOM 560 C C . LEU A 1 73 ? -1.634 -19.766 -13.641 1 98.88 73 LEU A C 1
ATOM 562 O O . LEU A 1 73 ? -0.562 -20 -14.195 1 98.88 73 LEU A O 1
ATOM 566 N N . ASP A 1 74 ? -2.621 -20.594 -13.578 1 98.69 74 ASP A N 1
ATOM 567 C CA . ASP A 1 74 ? -2.51 -21.891 -14.234 1 98.69 74 ASP A CA 1
ATOM 568 C C . ASP A 1 74 ? -2.205 -21.734 -15.727 1 98.69 74 ASP A C 1
ATOM 570 O O . ASP A 1 74 ? -1.376 -22.453 -16.281 1 98.69 74 ASP A O 1
ATOM 574 N N . ASN A 1 75 ? -2.848 -20.797 -16.328 1 98.31 75 ASN A N 1
ATOM 575 C CA . ASN A 1 75 ? -2.652 -20.578 -17.75 1 98.31 75 ASN A CA 1
ATOM 576 C C . ASN A 1 75 ? -1.218 -20.172 -18.062 1 98.31 75 ASN A C 1
ATOM 578 O O . ASN A 1 75 ? -0.655 -20.578 -19.078 1 98.31 75 ASN A O 1
ATOM 582 N N . ILE A 1 76 ? -0.632 -19.391 -17.234 1 98.12 76 ILE A N 1
ATOM 583 C CA . ILE A 1 76 ? 0.751 -18.953 -17.422 1 98.12 76 ILE A CA 1
ATOM 584 C C . ILE A 1 76 ? 1.656 -20.172 -17.562 1 98.12 76 ILE A C 1
ATOM 586 O O . ILE A 1 76 ? 2.418 -20.297 -18.516 1 98.12 76 ILE A O 1
ATOM 590 N N . PHE A 1 77 ? 1.56 -21.125 -16.703 1 97.56 77 PHE A N 1
ATOM 591 C CA . PHE A 1 77 ? 2.531 -22.203 -16.609 1 97.56 77 PHE A CA 1
ATOM 592 C C . PHE A 1 77 ? 2.133 -23.375 -17.5 1 97.56 77 PHE A C 1
ATOM 594 O O . PHE A 1 77 ? 2.994 -24.062 -18.047 1 97.56 77 PHE A O 1
ATOM 601 N N . ASN A 1 78 ? 0.834 -23.5 -17.719 1 97.12 78 ASN A N 1
ATOM 602 C CA . ASN A 1 78 ? 0.374 -24.547 -18.625 1 97.12 78 ASN A CA 1
ATOM 603 C C . ASN A 1 78 ? 0.753 -24.234 -20.062 1 97.12 78 ASN A C 1
ATOM 605 O O . ASN A 1 78 ? 0.901 -25.156 -20.891 1 97.12 78 ASN A O 1
ATOM 609 N N . ASN A 1 79 ? 0.897 -22.953 -20.328 1 95 79 ASN A N 1
ATOM 610 C CA . ASN A 1 79 ? 1.226 -22.547 -21.688 1 95 79 ASN A CA 1
ATOM 611 C C . ASN A 1 79 ? 2.705 -22.203 -21.828 1 95 79 ASN A C 1
ATOM 613 O O . ASN A 1 79 ? 3.076 -21.391 -22.672 1 95 79 ASN A O 1
ATOM 617 N N . SER A 1 80 ? 3.502 -22.75 -21.047 1 94.06 80 SER A N 1
ATOM 618 C CA . SER A 1 80 ? 4.938 -22.484 -21.078 1 94.06 80 SER A CA 1
ATOM 619 C C . SER A 1 80 ? 5.727 -23.766 -21.281 1 94.06 80 SER A C 1
ATOM 621 O O . SER A 1 80 ? 5.152 -24.859 -21.328 1 94.06 80 SER A O 1
ATOM 623 N N . ASN A 1 81 ? 7.121 -23.641 -21.422 1 92.81 81 ASN A N 1
ATOM 624 C CA . ASN A 1 81 ? 8 -24.781 -21.609 1 92.81 81 ASN A CA 1
ATOM 625 C C . ASN A 1 81 ? 8.133 -25.609 -20.344 1 92.81 81 ASN A C 1
ATOM 627 O O . ASN A 1 81 ? 8.633 -26.734 -20.375 1 92.81 81 ASN A O 1
ATOM 631 N N . ILE A 1 82 ? 7.582 -25.109 -19.281 1 94.69 82 ILE A N 1
ATOM 632 C CA . ILE A 1 82 ? 7.711 -25.875 -18.047 1 94.69 82 ILE A CA 1
ATOM 633 C C . ILE A 1 82 ? 6.395 -26.594 -17.734 1 94.69 82 ILE A C 1
ATOM 635 O O . ILE A 1 82 ? 6.234 -27.188 -16.672 1 94.69 82 ILE A O 1
ATOM 639 N N . SER A 1 83 ? 5.508 -26.609 -18.594 1 95.38 83 SER A N 1
ATOM 640 C CA . SER A 1 83 ? 4.184 -27.188 -18.422 1 95.38 83 SER A CA 1
ATOM 641 C C . SER A 1 83 ? 4.27 -28.656 -18.016 1 95.38 83 SER A C 1
ATOM 643 O O . SER A 1 83 ? 3.48 -29.141 -17.203 1 95.38 83 SER A O 1
ATOM 645 N N . PRO A 1 84 ? 5.289 -29.438 -18.516 1 94.19 84 PRO A N 1
ATOM 646 C CA . PRO A 1 84 ? 5.344 -30.844 -18.125 1 94.19 84 PRO A CA 1
ATOM 647 C C . PRO A 1 84 ? 5.562 -31.031 -16.625 1 94.19 84 PRO A C 1
ATOM 649 O O . PRO A 1 84 ? 5.16 -32.062 -16.062 1 94.19 84 PRO A O 1
ATOM 652 N N . ALA A 1 85 ? 6.164 -30.094 -16.078 1 94.56 85 ALA A N 1
ATOM 653 C CA . ALA A 1 85 ? 6.441 -30.219 -14.648 1 94.56 85 ALA A CA 1
ATOM 654 C C . ALA A 1 85 ? 5.336 -29.562 -13.82 1 94.56 85 ALA A C 1
ATOM 656 O O . ALA A 1 85 ? 5.266 -29.766 -12.602 1 94.56 85 ALA A O 1
ATOM 657 N N . PHE A 1 86 ? 4.492 -28.828 -14.477 1 96.19 86 PHE A N 1
ATOM 658 C CA . PHE A 1 86 ? 3.541 -27.984 -13.75 1 96.19 86 PHE A CA 1
ATOM 659 C C . PHE A 1 86 ? 2.359 -28.812 -13.258 1 96.19 86 PHE A C 1
ATOM 661 O O . PHE A 1 86 ? 1.852 -29.672 -13.977 1 96.19 86 PHE A O 1
ATOM 668 N N . SER A 1 87 ? 1.906 -28.562 -12.031 1 96.06 87 SER A N 1
ATOM 669 C CA . SER A 1 87 ? 0.687 -29.156 -11.492 1 96.06 87 SER A CA 1
ATOM 670 C C . SER A 1 87 ? -0.443 -28.141 -11.422 1 96.06 87 SER A C 1
ATOM 672 O O . SER A 1 87 ? -1.31 -28.109 -12.297 1 96.06 87 SER A O 1
ATOM 674 N N . HIS A 1 88 ? -0.337 -27.266 -10.367 1 98.12 88 HIS A N 1
ATOM 675 C CA . HIS A 1 88 ? -1.391 -26.266 -10.203 1 98.12 88 HIS A CA 1
ATOM 676 C C . HIS A 1 88 ? -0.939 -25.125 -9.297 1 98.12 88 HIS A C 1
ATOM 678 O O . HIS A 1 88 ? 0.081 -25.234 -8.617 1 98.12 88 HIS A O 1
ATOM 684 N N . CYS A 1 89 ? -1.691 -24 -9.445 1 98.69 89 CYS A N 1
ATOM 685 C CA . CYS A 1 89 ? -1.585 -22.938 -8.453 1 98.69 89 CYS A CA 1
ATOM 686 C C . CYS A 1 89 ? -2.865 -22.812 -7.641 1 98.69 89 CYS A C 1
ATOM 688 O O . CYS A 1 89 ? -3.959 -23.062 -8.156 1 98.69 89 CYS A O 1
ATOM 690 N N . LYS A 1 90 ? -2.695 -22.422 -6.363 1 98.75 90 LYS A N 1
ATOM 691 C CA . LYS A 1 90 ? -3.801 -22.156 -5.449 1 98.75 90 LYS A CA 1
ATOM 692 C C . LYS A 1 90 ? -3.609 -20.812 -4.73 1 98.75 90 LYS A C 1
ATOM 694 O O . LYS A 1 90 ? -2.539 -20.562 -4.176 1 98.75 90 LYS A O 1
ATOM 699 N N . VAL A 1 91 ? -4.652 -19.984 -4.785 1 98.88 91 VAL A N 1
ATOM 700 C CA . VAL A 1 91 ? -4.602 -18.75 -3.998 1 98.88 91 VAL A CA 1
ATOM 701 C C . VAL A 1 91 ? -4.863 -19.078 -2.529 1 98.88 91 VAL A C 1
ATOM 703 O O . VAL A 1 91 ? -5.891 -19.656 -2.186 1 98.88 91 VAL A O 1
ATOM 706 N N . GLU A 1 92 ? -3.867 -18.688 -1.708 1 98.81 92 GLU A N 1
ATOM 707 C CA . GLU A 1 92 ? -3.979 -18.953 -0.277 1 98.81 92 GLU A CA 1
ATOM 708 C C . GLU A 1 92 ? -4.648 -17.797 0.449 1 98.81 92 GLU A C 1
ATOM 710 O O . GLU A 1 92 ? -5.375 -18 1.423 1 98.81 92 GLU A O 1
ATOM 715 N N . SER A 1 93 ? -4.359 -16.578 0.006 1 98.69 93 SER A N 1
ATOM 716 C CA . SER A 1 93 ? -4.977 -15.43 0.663 1 98.69 93 SER A CA 1
ATOM 717 C C . SER A 1 93 ? -4.938 -14.188 -0.23 1 98.69 93 SER A C 1
ATOM 719 O O . SER A 1 93 ? -4.098 -14.094 -1.13 1 98.69 93 SER A O 1
ATOM 721 N N . LEU A 1 94 ? -5.906 -13.422 -0.065 1 98.69 94 LEU A N 1
ATOM 722 C CA . LEU A 1 94 ? -5.961 -12.047 -0.559 1 98.69 94 LEU A CA 1
ATOM 723 C C . LEU A 1 94 ? -5.961 -11.055 0.598 1 98.69 94 LEU A C 1
ATOM 725 O O . LEU A 1 94 ? -6.613 -11.289 1.619 1 98.69 94 LEU A O 1
ATOM 729 N N . SER A 1 95 ? -5.152 -10 0.469 1 97.62 95 SER A N 1
ATOM 730 C CA . SER A 1 95 ? -5.055 -9.008 1.535 1 97.62 95 SER A CA 1
ATOM 731 C C . SER A 1 95 ? -4.832 -7.609 0.971 1 97.62 95 SER A C 1
ATOM 733 O O . SER A 1 95 ? -4.613 -7.449 -0.232 1 97.62 95 SER A O 1
ATOM 735 N N . ARG A 1 96 ? -4.961 -6.602 1.878 1 94.88 96 ARG A N 1
ATOM 736 C CA . ARG A 1 96 ? -4.66 -5.234 1.465 1 94.88 96 ARG A CA 1
ATOM 737 C C . ARG A 1 96 ? -3.182 -5.078 1.117 1 94.88 96 ARG A C 1
ATOM 739 O O . ARG A 1 96 ? -2.314 -5.59 1.829 1 94.88 96 ARG A O 1
ATOM 746 N N . ALA A 1 97 ? -2.896 -4.445 0.026 1 95.25 97 ALA A N 1
ATOM 747 C CA . ALA A 1 97 ? -1.525 -4.305 -0.457 1 95.25 97 ALA A CA 1
ATOM 748 C C . ALA A 1 97 ? -0.722 -3.367 0.438 1 95.25 97 ALA A C 1
ATOM 750 O O . ALA A 1 97 ? -1.197 -2.287 0.801 1 95.25 97 ALA A O 1
ATOM 751 N N . LYS A 1 98 ? 0.39 -3.799 0.821 1 91.31 98 LYS A N 1
ATOM 752 C CA . LYS A 1 98 ? 1.416 -2.953 1.426 1 91.31 98 LYS A CA 1
ATOM 753 C C . LYS A 1 98 ? 2.479 -2.562 0.403 1 91.31 98 LYS A C 1
ATOM 755 O O . LYS A 1 98 ? 3.086 -3.428 -0.232 1 91.31 98 LYS A O 1
ATOM 760 N N . VAL A 1 99 ? 2.615 -1.363 0.146 1 90.19 99 VAL A N 1
ATOM 761 C CA . VAL A 1 99 ? 3.564 -0.915 -0.869 1 90.19 99 VAL A CA 1
ATOM 762 C C . VAL A 1 99 ? 4.691 -0.126 -0.208 1 90.19 99 VAL A C 1
ATOM 764 O O . VAL A 1 99 ? 4.582 0.272 0.954 1 90.19 99 VAL A O 1
ATOM 767 N N . ASP A 1 100 ? 5.773 -0.074 -1.006 1 89.81 100 ASP A N 1
ATOM 768 C CA . ASP A 1 100 ? 6.965 0.555 -0.451 1 89.81 100 ASP A CA 1
ATOM 769 C C . ASP A 1 100 ? 6.848 2.076 -0.474 1 89.81 100 ASP A C 1
ATOM 771 O O . ASP A 1 100 ? 7.789 2.773 -0.853 1 89.81 100 ASP A O 1
ATOM 775 N N . HIS A 1 101 ? 5.758 2.625 -0.198 1 94.38 101 HIS A N 1
ATOM 776 C CA . HIS A 1 101 ? 5.5 4.039 0.047 1 94.38 101 HIS A CA 1
ATOM 777 C C . HIS A 1 101 ? 5.352 4.324 1.538 1 94.38 101 HIS A C 1
ATOM 779 O O . HIS A 1 101 ? 5.309 3.395 2.35 1 94.38 101 HIS A O 1
ATOM 785 N N . THR A 1 102 ? 5.426 5.598 1.844 1 97.38 102 THR A N 1
ATOM 786 C CA . THR A 1 102 ? 5.355 5.984 3.248 1 97.38 102 THR A CA 1
ATOM 787 C C . THR A 1 102 ? 4.043 6.711 3.545 1 97.38 102 THR A C 1
ATOM 789 O O . THR A 1 102 ? 3.695 7.676 2.867 1 97.38 102 THR A O 1
ATOM 792 N N . SER A 1 103 ? 3.316 6.191 4.5 1 98.25 103 SER A N 1
ATOM 793 C CA . SER A 1 103 ? 2.131 6.855 5.031 1 98.25 103 SER A CA 1
ATOM 794 C C . SER A 1 103 ? 2.496 7.832 6.145 1 98.25 103 SER A C 1
ATOM 796 O O . SER A 1 103 ? 3.328 7.523 7 1 98.25 103 SER A O 1
ATOM 798 N N . VAL A 1 104 ? 1.877 8.961 6.094 1 98.88 104 VAL A N 1
ATOM 799 C CA . VAL A 1 104 ? 2.107 10.008 7.086 1 98.88 104 VAL A CA 1
ATOM 800 C C . VAL A 1 104 ? 0.86 10.188 7.945 1 98.88 104 VAL A C 1
ATOM 802 O O . VAL A 1 104 ? -0.257 10.25 7.426 1 98.88 104 VAL A O 1
ATOM 805 N N . TYR A 1 105 ? 1.062 10.242 9.25 1 98.75 105 TYR A N 1
ATOM 806 C CA . TYR A 1 105 ? 0.055 10.703 10.203 1 98.75 105 TYR A CA 1
ATOM 807 C C . TYR A 1 105 ? 0.539 11.938 10.953 1 98.75 105 TYR A C 1
ATOM 809 O O . TYR A 1 105 ? 1.551 11.883 11.656 1 98.75 105 TYR A O 1
ATOM 817 N N . ALA A 1 106 ? -0.238 13.016 10.75 1 98.88 106 ALA A N 1
ATOM 818 C CA . ALA A 1 106 ? 0.123 14.281 11.391 1 98.88 106 ALA A CA 1
ATOM 819 C C . ALA A 1 106 ? -1.072 14.891 12.117 1 98.88 106 ALA A C 1
ATOM 821 O O . ALA A 1 106 ? -2.223 14.578 11.797 1 98.88 106 ALA A O 1
ATOM 822 N N . LEU A 1 107 ? -0.742 15.625 13.117 1 98.75 107 LEU A N 1
ATOM 823 C CA . LEU A 1 107 ? -1.702 16.5 13.789 1 98.75 107 LEU A CA 1
ATOM 824 C C . LEU A 1 107 ? -1.46 17.953 13.438 1 98.75 107 LEU A C 1
ATOM 826 O O . LEU A 1 107 ? -0.35 18.469 13.609 1 98.75 107 LEU A O 1
ATOM 830 N N . CYS A 1 108 ? -2.52 18.625 12.875 1 98.56 108 CYS A N 1
ATOM 831 C CA . CYS A 1 108 ? -2.443 20.047 12.594 1 98.56 108 CYS A CA 1
ATOM 832 C C . CYS A 1 108 ? -3.395 20.844 13.484 1 98.56 108 CYS A C 1
ATOM 834 O O . CYS A 1 108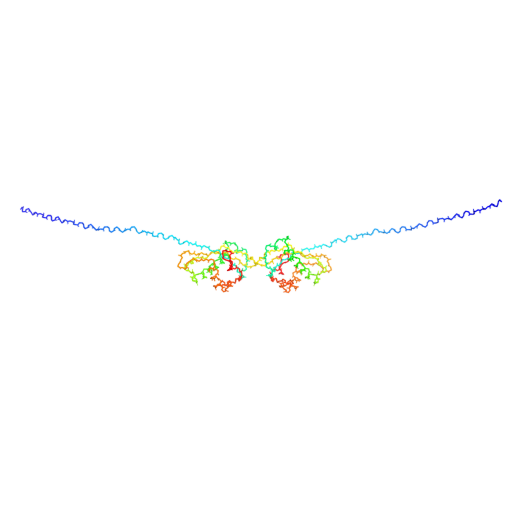 ? -4.594 20.562 13.523 1 98.56 108 CYS A O 1
ATOM 836 N N . THR A 1 109 ? -2.828 21.812 14.164 1 97.69 109 THR A N 1
ATOM 837 C CA . THR A 1 109 ? -3.547 22.5 15.227 1 97.69 109 THR A CA 1
ATOM 838 C C . THR A 1 109 ? -3.938 23.906 14.789 1 97.69 109 THR A C 1
ATOM 840 O O . THR A 1 109 ? -3.133 24.625 14.188 1 97.69 109 THR A O 1
ATOM 843 N N . PHE A 1 110 ? -5.203 24.234 15.148 1 96.19 110 PHE A N 1
ATOM 844 C CA . PHE A 1 110 ? -5.762 25.547 14.836 1 96.19 110 PHE A CA 1
ATOM 845 C C . PHE A 1 110 ? -6.41 26.172 16.062 1 96.19 110 PHE A C 1
ATOM 847 O O . PHE A 1 110 ? -6.98 25.453 16.906 1 96.19 110 PHE A O 1
ATOM 854 N N . LYS A 1 111 ? -6.27 27.422 16.141 1 92.81 111 LYS A N 1
ATOM 855 C CA . LYS A 1 111 ? -6.949 28.188 17.188 1 92.81 111 LYS A CA 1
ATOM 856 C C . LYS A 1 111 ? -8.422 28.391 16.844 1 92.81 111 LYS A C 1
ATOM 858 O O . LYS A 1 111 ? -8.766 28.609 15.68 1 92.81 111 LYS A O 1
ATOM 863 N N . ASN A 1 112 ? -9.172 28.266 17.906 1 85.06 112 ASN A N 1
ATOM 864 C CA . ASN A 1 112 ? -10.594 28.578 17.75 1 85.06 112 ASN A CA 1
ATOM 865 C C . ASN A 1 112 ? -10.867 30.062 17.906 1 85.06 112 ASN A C 1
ATOM 867 O O . ASN A 1 112 ? -10.055 30.797 18.484 1 85.06 112 ASN A O 1
ATOM 871 N N . ASN A 1 113 ? -12 30.516 17.344 1 76.75 113 ASN A N 1
ATOM 872 C CA . ASN A 1 113 ? -12.547 31.859 17.578 1 76.75 113 ASN A CA 1
ATOM 873 C C . ASN A 1 113 ? -11.602 32.938 17.062 1 76.75 113 ASN A C 1
ATOM 875 O O . ASN A 1 113 ? -11.305 33.906 17.797 1 76.75 113 ASN A O 1
ATOM 879 N N . THR A 1 114 ? -11.047 32.625 16.016 1 81.19 114 THR A N 1
ATOM 880 C CA . THR A 1 114 ? -10.227 33.656 15.391 1 81.19 114 THR A CA 1
ATOM 881 C C . THR A 1 114 ? -11.055 34.5 14.414 1 81.19 114 THR A C 1
ATOM 883 O O . THR A 1 114 ? -12.25 34.25 14.25 1 81.19 114 THR A O 1
ATOM 886 N N . GLU A 1 115 ? -10.453 35.531 13.938 1 81.56 115 GLU A N 1
ATOM 887 C CA . GLU A 1 115 ? -11.125 36.406 12.992 1 81.56 115 GLU A CA 1
ATOM 888 C C . GLU A 1 115 ? -11.633 35.656 11.781 1 81.56 115 GLU A C 1
ATOM 890 O O . GLU A 1 115 ? -12.602 36.062 11.141 1 81.56 115 GLU A O 1
ATOM 895 N N . ILE A 1 116 ? -11.023 34.531 11.484 1 80.31 116 ILE A N 1
ATOM 896 C CA . ILE A 1 116 ? -11.375 33.781 10.281 1 80.31 116 ILE A CA 1
ATOM 897 C C . ILE A 1 116 ? -12.5 32.781 10.602 1 80.31 116 ILE A C 1
ATOM 899 O O . ILE A 1 116 ? -13.078 32.188 9.703 1 80.31 116 ILE A O 1
ATOM 903 N N . GLY A 1 117 ? -12.922 32.781 11.828 1 82.69 117 GLY A N 1
ATOM 904 C CA . GLY A 1 117 ? -13.922 31.812 12.219 1 82.69 117 GLY A CA 1
ATOM 905 C C . GLY A 1 117 ? -13.344 30.453 12.531 1 82.69 117 GLY A C 1
ATOM 906 O O . GLY A 1 117 ? -12.133 30.328 12.75 1 82.69 117 GLY A O 1
ATOM 907 N N . ASN A 1 118 ? -14.203 29.516 12.586 1 86.81 118 ASN A N 1
ATOM 908 C CA . ASN A 1 118 ? -13.789 28.172 12.945 1 86.81 118 ASN A CA 1
ATOM 909 C C . ASN A 1 118 ? -13.273 27.391 11.734 1 86.81 118 ASN A C 1
ATOM 911 O O . ASN A 1 118 ? -13.898 27.406 10.672 1 86.81 118 ASN A O 1
ATOM 915 N N . VAL A 1 119 ? -12.07 27 11.898 1 93 119 VAL A N 1
ATOM 916 C CA . VAL A 1 119 ? -11.508 26.109 10.891 1 93 119 VAL A CA 1
ATOM 917 C C . VAL A 1 119 ? -12.023 24.688 11.109 1 93 119 VAL A C 1
ATOM 919 O O . VAL A 1 119 ? -12.031 24.188 12.234 1 93 119 VAL A O 1
ATOM 922 N N . ASP A 1 120 ? -12.531 24.094 10.023 1 93.56 120 ASP A N 1
ATOM 923 C CA . ASP A 1 120 ? -12.992 22.703 10.133 1 93.56 120 ASP A CA 1
ATOM 924 C C . ASP A 1 120 ? -12.266 21.797 9.148 1 93.56 120 ASP A C 1
ATOM 926 O O . ASP A 1 120 ? -11.391 22.266 8.406 1 93.56 120 ASP A O 1
ATOM 930 N N . LYS A 1 121 ? -12.641 20.5 9.172 1 95.75 121 LYS A N 1
ATOM 931 C CA . LYS A 1 121 ? -11.938 19.5 8.375 1 95.75 121 LYS A CA 1
ATOM 932 C C . LYS A 1 121 ? -12.102 19.781 6.883 1 95.75 121 LYS A C 1
ATOM 934 O O . LYS A 1 121 ? -11.188 19.531 6.094 1 95.75 121 LYS A O 1
ATOM 939 N N . VAL A 1 122 ? -13.227 20.328 6.488 1 95.38 122 VAL A N 1
ATOM 940 C CA . VAL A 1 122 ? -13.484 20.594 5.078 1 95.38 122 VAL A CA 1
ATOM 941 C C . VAL A 1 122 ? -12.531 21.672 4.57 1 95.38 122 VAL A C 1
ATOM 943 O O . VAL A 1 122 ? -11.93 21.531 3.502 1 95.38 122 VAL A O 1
ATOM 946 N N . ILE A 1 123 ? -12.383 22.688 5.344 1 94.81 123 ILE A N 1
ATOM 947 C CA . ILE A 1 123 ? -11.5 23.797 4.98 1 94.81 123 ILE A CA 1
ATOM 948 C C . ILE A 1 123 ? -10.062 23.297 4.91 1 94.81 123 ILE A C 1
ATOM 950 O O . ILE A 1 123 ? -9.328 23.641 3.979 1 94.81 123 ILE A O 1
ATOM 954 N N . ILE A 1 124 ? -9.656 22.547 5.871 1 96.94 124 ILE A N 1
ATOM 955 C CA . ILE A 1 124 ? -8.305 22 5.914 1 96.94 124 ILE A CA 1
ATOM 956 C C . ILE A 1 124 ? -8.047 21.156 4.672 1 96.94 124 ILE A C 1
ATOM 958 O O . ILE A 1 124 ? -7.008 21.297 4.02 1 96.94 124 ILE A O 1
ATOM 962 N N . TYR A 1 125 ? -8.977 20.266 4.336 1 97.56 125 TYR A N 1
ATOM 963 C CA . TYR A 1 125 ? -8.852 19.422 3.154 1 97.56 125 TYR A CA 1
ATOM 964 C C . TYR A 1 125 ? -8.688 20.25 1.895 1 97.56 125 TYR A C 1
ATOM 966 O O . TYR A 1 125 ? -7.793 20 1.084 1 97.56 125 TYR A O 1
ATOM 974 N N . LYS A 1 126 ? -9.539 21.281 1.745 1 96.62 126 LYS A N 1
ATOM 975 C CA . LYS A 1 126 ? -9.523 22.125 0.554 1 96.62 126 LYS A CA 1
ATOM 976 C C . LYS A 1 126 ? -8.211 22.875 0.433 1 96.62 126 LYS A C 1
ATOM 978 O O . LYS A 1 126 ? -7.621 22.953 -0.649 1 96.62 126 LYS A O 1
ATOM 983 N N . LYS A 1 127 ? -7.719 23.422 1.539 1 96.75 127 LYS A N 1
ATOM 984 C CA . LYS A 1 127 ? -6.477 24.188 1.501 1 96.75 127 LYS A CA 1
ATOM 985 C C . LYS A 1 127 ? -5.281 23.281 1.209 1 96.75 127 LYS A C 1
ATOM 987 O O . LYS A 1 127 ? -4.395 23.641 0.435 1 96.75 127 LYS A O 1
ATOM 992 N N . PHE A 1 128 ? -5.293 22.109 1.814 1 98.25 128 PHE A N 1
ATOM 993 C CA . PHE A 1 128 ? -4.266 21.125 1.507 1 98.25 128 PHE A CA 1
ATOM 994 C C . PHE A 1 128 ? -4.273 20.781 0.022 1 98.25 128 PHE A C 1
ATOM 996 O O . PHE A 1 128 ? -3.229 20.797 -0.632 1 98.25 128 PHE A O 1
ATOM 1003 N N . SER A 1 129 ? -5.414 20.438 -0.476 1 97.56 129 SER A N 1
ATOM 1004 C CA . SER A 1 129 ? -5.578 20.031 -1.868 1 97.56 129 SER A CA 1
ATOM 1005 C C . SER A 1 129 ? -5.09 21.125 -2.82 1 97.56 129 SER A C 1
ATOM 1007 O O . SER A 1 129 ? -4.316 20.844 -3.738 1 97.56 129 SER A O 1
ATOM 1009 N N . GLU A 1 130 ? -5.469 22.344 -2.574 1 96.81 130 GLU A N 1
ATOM 1010 C CA . GLU A 1 130 ? -5.105 23.484 -3.42 1 96.81 130 GLU A CA 1
ATOM 1011 C C . GLU A 1 130 ? -3.598 23.719 -3.402 1 96.81 130 GLU A C 1
ATOM 1013 O O . GLU A 1 130 ? -2.979 23.891 -4.453 1 96.81 130 GLU A O 1
ATOM 1018 N N . GLU A 1 131 ? -3.057 23.656 -2.25 1 97.19 131 GLU A N 1
ATOM 1019 C CA . GLU A 1 131 ? -1.667 24.078 -2.08 1 97.19 131 GLU A CA 1
ATOM 1020 C C . GLU A 1 131 ? -0.707 22.969 -2.5 1 97.19 131 GLU A C 1
ATOM 1022 O O . GLU A 1 131 ? 0.494 23.203 -2.65 1 97.19 131 GLU A O 1
ATOM 1027 N N . THR A 1 132 ? -1.219 21.766 -2.729 1 97.62 132 THR A N 1
ATOM 1028 C CA . THR A 1 132 ? -0.388 20.641 -3.141 1 97.62 132 THR A CA 1
ATOM 1029 C C . THR A 1 132 ? -0.726 20.219 -4.566 1 97.62 132 THR A C 1
ATOM 1031 O O . THR A 1 132 ? -0.496 19.062 -4.945 1 97.62 132 THR A O 1
ATOM 1034 N N . ASN A 1 133 ? -1.25 21.109 -5.328 1 97.5 133 ASN A N 1
ATOM 1035 C CA . ASN A 1 133 ? -1.599 20.797 -6.711 1 97.5 133 ASN A CA 1
ATOM 1036 C C . ASN A 1 133 ? -2.5 19.578 -6.805 1 97.5 133 ASN A C 1
ATOM 1038 O O . ASN A 1 133 ? -2.207 18.641 -7.547 1 97.5 133 ASN A O 1
ATOM 1042 N N . GLN A 1 134 ? -3.656 19.656 -6.062 1 97.31 134 GLN A N 1
ATOM 1043 C CA . GLN A 1 134 ? -4.652 18.594 -6.039 1 97.31 134 GLN A CA 1
ATOM 1044 C C . GLN A 1 134 ? -4.066 17.297 -5.488 1 97.31 134 GLN A C 1
ATOM 1046 O O . GLN A 1 134 ? -4.191 16.234 -6.105 1 97.31 134 GLN A O 1
ATOM 1051 N N . ILE A 1 135 ? -3.391 17.469 -4.406 1 97.44 135 ILE A N 1
ATOM 1052 C CA . ILE A 1 135 ? -2.865 16.391 -3.578 1 97.44 135 ILE A CA 1
ATOM 1053 C C . ILE A 1 135 ? -1.786 15.625 -4.348 1 97.44 135 ILE A C 1
ATOM 1055 O O . ILE A 1 135 ? -1.731 14.398 -4.301 1 97.44 135 ILE A O 1
ATOM 1059 N N . SER A 1 136 ? -0.994 16.281 -5.137 1 97.62 136 SER A N 1
ATOM 1060 C CA . SER A 1 136 ? -0.014 15.562 -5.938 1 97.62 136 SER A CA 1
ATOM 1061 C C . SER A 1 136 ? 1.406 15.828 -5.453 1 97.62 136 SER A C 1
ATOM 1063 O O . SER A 1 136 ? 2.299 15 -5.633 1 97.62 136 SER A O 1
ATOM 1065 N N . LEU A 1 137 ? 1.602 17.094 -4.809 1 98.38 137 LEU A N 1
ATOM 1066 C CA . LEU A 1 137 ? 2.971 17.484 -4.508 1 98.38 137 LEU A CA 1
ATOM 1067 C C . LEU A 1 137 ? 3.037 18.266 -3.195 1 98.38 137 LEU A C 1
ATOM 1069 O O . LEU A 1 137 ? 2.297 19.219 -2.998 1 98.38 137 LEU A O 1
ATOM 1073 N N . LEU A 1 138 ? 3.914 17.859 -2.279 1 98.56 138 LEU A N 1
ATOM 1074 C CA . LEU A 1 138 ? 4.262 18.547 -1.038 1 98.56 138 LEU A CA 1
ATOM 1075 C C . LEU A 1 138 ? 5.75 18.875 -0.994 1 98.56 138 LEU A C 1
ATOM 1077 O O . LEU A 1 138 ? 6.543 18.094 -0.459 1 98.56 138 LEU A O 1
ATOM 1081 N N . GLY A 1 139 ? 6.07 20.031 -1.499 1 96.62 139 GLY A N 1
ATOM 1082 C CA . GLY A 1 139 ? 7.488 20.281 -1.703 1 96.62 139 GLY A CA 1
ATOM 1083 C C . GLY A 1 139 ? 8.133 19.344 -2.705 1 96.62 139 GLY A C 1
ATOM 1084 O O . GLY A 1 139 ? 7.695 19.266 -3.857 1 96.62 139 GLY A O 1
ATOM 1085 N N . THR A 1 140 ? 9.102 18.547 -2.264 1 97 140 THR A N 1
ATOM 1086 C CA . THR A 1 140 ? 9.789 17.594 -3.137 1 97 140 THR A CA 1
ATOM 1087 C C . THR A 1 140 ? 9.125 16.219 -3.082 1 97 140 THR A C 1
ATOM 1089 O O . THR A 1 140 ? 9.5 15.32 -3.83 1 97 140 THR A O 1
ATOM 1092 N N . TYR A 1 141 ? 8.117 16.141 -2.252 1 98.06 141 TYR A N 1
ATOM 1093 C CA . TYR A 1 141 ? 7.465 14.844 -2.09 1 98.06 141 TYR A CA 1
ATOM 1094 C C . TYR A 1 141 ? 6.297 14.695 -3.057 1 98.06 141 TYR A C 1
ATOM 1096 O O . TYR A 1 141 ? 5.441 15.586 -3.145 1 98.06 141 TYR A O 1
ATOM 1104 N N . THR A 1 142 ? 6.262 13.555 -3.803 1 98.31 142 THR A N 1
ATOM 1105 C CA . THR A 1 142 ? 5.098 13.188 -4.598 1 98.31 142 THR A CA 1
ATOM 1106 C C . THR A 1 142 ? 4.094 12.406 -3.752 1 98.31 142 THR A C 1
ATOM 1108 O O . THR A 1 142 ? 4.477 11.547 -2.961 1 98.31 142 THR A O 1
ATOM 1111 N N . LEU A 1 143 ? 2.805 12.797 -3.926 1 97.94 143 LEU A N 1
ATOM 1112 C CA . LEU A 1 143 ? 1.769 12.188 -3.1 1 97.94 143 LEU A CA 1
ATOM 1113 C C . LEU A 1 143 ? 0.874 11.273 -3.934 1 97.94 143 LEU A C 1
ATOM 1115 O O . LEU A 1 143 ? 0.759 11.453 -5.148 1 97.94 143 LEU A O 1
ATOM 1119 N N . ASP A 1 144 ? 0.374 10.18 -3.293 1 94.62 144 ASP A N 1
ATOM 1120 C CA . ASP A 1 144 ? -0.788 9.492 -3.84 1 94.62 144 ASP A CA 1
ATOM 1121 C C . ASP A 1 144 ? -2.031 10.375 -3.785 1 94.62 144 ASP A C 1
ATOM 1123 O O . ASP A 1 144 ? -2.523 10.695 -2.701 1 94.62 144 ASP A O 1
ATOM 1127 N N . THR A 1 145 ? -2.572 10.727 -4.934 1 95.12 145 THR A N 1
ATOM 1128 C CA . THR A 1 145 ? -3.586 11.773 -5.039 1 95.12 145 THR A CA 1
ATOM 1129 C C . THR A 1 145 ? -4.879 11.344 -4.348 1 95.12 145 THR A C 1
ATOM 1131 O O . THR A 1 145 ? -5.746 12.172 -4.07 1 95.12 145 THR A O 1
ATOM 1134 N N . ASN A 1 146 ? -5.07 10.062 -4.043 1 90.38 146 ASN A N 1
ATOM 1135 C CA . ASN A 1 146 ? -6.293 9.555 -3.436 1 90.38 146 ASN A CA 1
ATOM 1136 C C . ASN A 1 146 ? -6.086 9.203 -1.966 1 90.38 146 ASN A C 1
ATOM 1138 O O . ASN A 1 146 ? -6.902 8.5 -1.37 1 90.38 146 ASN A O 1
ATOM 1142 N N . SER A 1 147 ? -5.043 9.727 -1.412 1 94.62 147 SER A N 1
ATOM 1143 C CA . SER A 1 147 ? -4.633 9.188 -0.12 1 94.62 147 SER A CA 1
ATOM 1144 C C . SER A 1 147 ? -4.902 10.18 1.005 1 94.62 147 SER A C 1
ATOM 1146 O O . SER A 1 147 ? -4.719 9.859 2.182 1 94.62 147 SER A O 1
ATOM 1148 N N . LEU A 1 148 ? -5.441 11.43 0.781 1 97.75 148 LEU A N 1
ATOM 1149 C CA . LEU A 1 148 ? -5.605 12.438 1.82 1 97.75 148 LEU A CA 1
ATOM 1150 C C . LEU A 1 148 ? -6.879 12.195 2.619 1 97.75 148 LEU A C 1
ATOM 1152 O O . LEU A 1 148 ? -7.957 12.031 2.043 1 97.75 148 LEU A O 1
ATOM 1156 N N . TYR A 1 149 ? -6.684 12.195 3.961 1 97 149 TYR A N 1
ATOM 1157 C CA . TYR A 1 149 ? -7.805 12.188 4.895 1 97 149 TYR A CA 1
ATOM 1158 C C . TYR A 1 149 ? -7.594 13.211 6.008 1 97 149 TYR A C 1
ATOM 1160 O O . TYR A 1 149 ? -6.473 13.391 6.488 1 97 149 TYR A O 1
ATOM 1168 N N . VAL A 1 150 ? -8.641 13.859 6.344 1 98.12 150 VAL A N 1
ATOM 1169 C CA . VAL A 1 150 ? -8.68 14.75 7.5 1 98.12 150 VAL A CA 1
ATOM 1170 C C . VAL A 1 150 ? -9.742 14.273 8.484 1 98.12 150 VAL A C 1
ATOM 1172 O O . VAL A 1 150 ? -10.914 14.164 8.133 1 98.12 150 VAL A O 1
ATOM 1175 N N . ASN A 1 151 ? -9.297 13.906 9.75 1 96.25 151 ASN A N 1
ATOM 1176 C CA . ASN A 1 151 ? -10.172 13.273 10.734 1 96.25 151 ASN A CA 1
ATOM 1177 C C . ASN A 1 151 ? -10.875 12.047 10.156 1 96.25 151 ASN A C 1
ATOM 1179 O O . ASN A 1 151 ? -12.078 11.859 10.367 1 96.25 151 ASN A O 1
ATOM 1183 N N . GLY A 1 152 ? -10.141 11.32 9.336 1 90.81 152 GLY A N 1
ATOM 1184 C CA . GLY A 1 152 ? -10.641 10.07 8.805 1 90.81 152 GLY A CA 1
ATOM 1185 C C . GLY A 1 152 ? -11.586 10.25 7.637 1 90.81 152 GLY A C 1
ATOM 1186 O O . GLY A 1 152 ? -12.172 9.289 7.141 1 90.81 152 GLY A O 1
ATOM 1187 N N . ASN A 1 153 ? -11.695 11.461 7.129 1 86.81 153 ASN A N 1
ATOM 1188 C CA . ASN A 1 153 ? -12.633 11.742 6.047 1 86.81 153 ASN A CA 1
ATOM 1189 C C . ASN A 1 153 ? -11.914 12.266 4.805 1 86.81 153 ASN A C 1
ATOM 1191 O O . ASN A 1 153 ? -10.945 13.016 4.914 1 86.81 153 ASN A O 1
ATOM 1195 N N . ASP A 1 154 ? -12.406 11.797 3.723 1 86.12 154 ASP A N 1
ATOM 1196 C CA . ASP A 1 154 ? -12 12.414 2.463 1 86.12 154 ASP A CA 1
ATOM 1197 C C . ASP A 1 154 ? -12.977 13.508 2.051 1 86.12 154 ASP A C 1
ATOM 1199 O O . ASP A 1 154 ? -13.961 13.766 2.746 1 86.12 154 ASP A O 1
ATOM 1203 N N . GLU A 1 155 ? -12.609 14.555 1.065 1 68.69 155 GLU A N 1
ATOM 1204 C CA . GLU A 1 155 ? -13.43 15.703 0.721 1 68.69 155 GLU A CA 1
ATOM 1205 C C . GLU A 1 155 ? -14.875 15.289 0.44 1 68.69 155 GLU A C 1
ATOM 1207 O O . GLU A 1 155 ? -15.781 16.125 0.465 1 68.69 155 GLU A O 1
ATOM 1212 N N . VAL A 1 156 ? -15.336 13.984 0.339 1 49.97 156 VAL A N 1
ATOM 1213 C CA . VAL A 1 156 ? -16.656 13.867 -0.249 1 49.97 156 VAL A CA 1
ATOM 1214 C C . VAL A 1 156 ? -17.719 14.328 0.756 1 49.97 156 VAL A C 1
ATOM 1216 O O . VAL A 1 156 ? -17.594 14.07 1.956 1 49.97 156 VAL A O 1
ATOM 1219 N N . PHE B 1 1 ? 26.969 93.5 78.188 1 27.23 1 PHE B N 1
ATOM 1220 C CA . PHE B 1 1 ? 26.188 92.312 78.625 1 27.23 1 PHE B CA 1
ATOM 1221 C C . PHE B 1 1 ? 24.859 92.25 77.812 1 27.23 1 PHE B C 1
ATOM 1223 O O . PHE B 1 1 ? 23.953 91.5 78.188 1 27.23 1 PHE B O 1
ATOM 1230 N N . GLN B 1 2 ? 24.75 93 76.75 1 30.16 2 GLN B N 1
ATOM 1231 C CA . GLN B 1 2 ? 23.531 93.125 75.938 1 30.16 2 GLN B CA 1
ATOM 1232 C C . GLN B 1 2 ? 23.141 91.812 75.312 1 30.16 2 GLN B C 1
ATOM 1234 O O . GLN B 1 2 ? 23.953 91.188 74.625 1 30.16 2 GLN B O 1
ATOM 1239 N N . SER B 1 3 ? 22.078 91 75.875 1 31.23 3 SER B N 1
ATOM 1240 C CA . SER B 1 3 ? 21.531 89.688 75.688 1 31.23 3 SER B CA 1
ATOM 1241 C C . SER B 1 3 ? 20.812 89.562 74.375 1 31.23 3 SER B C 1
ATOM 1243 O O . SER B 1 3 ? 19.891 90.312 74.062 1 31.23 3 SER B O 1
ATOM 1245 N N . PHE B 1 4 ? 21.547 89.312 73.25 1 34.03 4 PHE B N 1
ATOM 1246 C CA . PHE B 1 4 ? 21.109 89.188 71.812 1 34.03 4 PHE B CA 1
ATOM 1247 C C . PHE B 1 4 ? 20.094 88.062 71.688 1 34.03 4 PHE B C 1
ATOM 1249 O O . PHE B 1 4 ? 20.344 86.9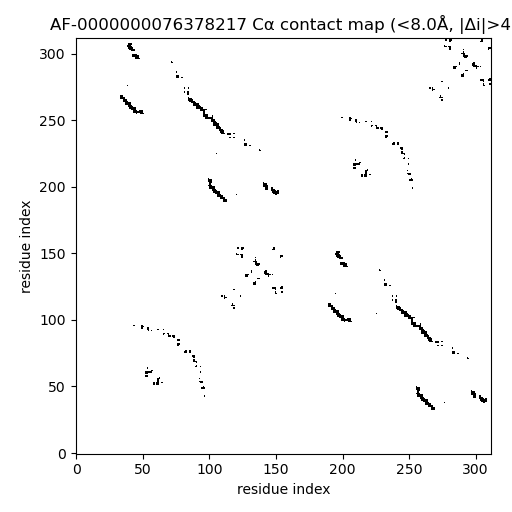38 72.125 1 34.03 4 PHE B O 1
ATOM 1256 N N . SER B 1 5 ? 18.688 88.312 71.812 1 33.56 5 SER B N 1
ATOM 1257 C CA . SER B 1 5 ? 17.516 87.438 71.75 1 33.56 5 SER B CA 1
ATOM 1258 C C . SER B 1 5 ? 17.422 86.75 70.375 1 33.56 5 SER B C 1
ATOM 1260 O O . SER B 1 5 ? 17.453 87.438 69.375 1 33.56 5 SER B O 1
ATOM 1262 N N . VAL B 1 6 ? 17.891 85.5 70.188 1 35.97 6 VAL B N 1
ATOM 1263 C CA . VAL B 1 6 ? 17.969 84.562 69.062 1 35.97 6 VAL B CA 1
ATOM 1264 C C . VAL B 1 6 ? 16.578 84.25 68.562 1 35.97 6 VAL B C 1
ATOM 1266 O O . VAL B 1 6 ? 15.727 83.75 69.312 1 35.97 6 VAL B O 1
ATOM 1269 N N . HIS B 1 7 ? 15.906 85.188 67.75 1 33.41 7 HIS B N 1
ATOM 1270 C CA . HIS B 1 7 ? 14.578 84.938 67.125 1 33.41 7 HIS B CA 1
ATOM 1271 C C . HIS B 1 7 ? 14.516 83.688 66.312 1 33.41 7 HIS B C 1
ATOM 1273 O O . HIS B 1 7 ? 15.297 83.5 65.375 1 33.41 7 HIS B O 1
ATOM 1279 N N . PHE B 1 8 ? 14.32 82.5 67 1 29.45 8 PHE B N 1
ATOM 1280 C CA . PHE B 1 8 ? 14.203 81.188 66.375 1 29.45 8 PHE B CA 1
ATOM 1281 C C . PHE B 1 8 ? 13.055 81.125 65.375 1 29.45 8 PHE B C 1
ATOM 1283 O O . PHE B 1 8 ? 11.906 81.438 65.75 1 29.45 8 PHE B O 1
ATOM 1290 N N . LEU B 1 9 ? 13.195 81.688 64.188 1 31.23 9 LEU B N 1
ATOM 1291 C CA . LEU B 1 9 ? 12.141 81.625 63.156 1 31.23 9 LEU B CA 1
ATOM 1292 C C . LEU B 1 9 ? 11.734 80.188 62.938 1 31.23 9 LEU B C 1
ATOM 1294 O O . LEU B 1 9 ? 12.57 79.312 62.594 1 31.23 9 LEU B O 1
ATOM 1298 N N . VAL B 1 10 ? 10.789 79.5 63.594 1 35.5 10 VAL B N 1
ATOM 1299 C CA . VAL B 1 10 ? 10.25 78.188 63.469 1 35.5 10 VAL B CA 1
ATOM 1300 C C . VAL B 1 10 ? 9.523 78 62.125 1 35.5 10 VAL B C 1
ATOM 1302 O O . VAL B 1 10 ? 8.547 78.75 61.875 1 35.5 10 VAL B O 1
ATOM 1305 N N . SER B 1 11 ? 10.258 77.938 61 1 29.31 11 SER B N 1
ATOM 1306 C CA . SER B 1 11 ? 9.617 77.688 59.719 1 29.31 11 SER B CA 1
ATOM 1307 C C . SER B 1 11 ? 8.641 76.5 59.812 1 29.31 11 SER B C 1
ATOM 1309 O O . SER B 1 11 ? 8.969 75.438 60.375 1 29.31 11 SER B O 1
ATOM 1311 N N . SER B 1 12 ? 7.316 76.688 59.875 1 31.83 12 SER B N 1
ATOM 1312 C CA . SER B 1 12 ? 6.199 75.75 59.844 1 31.83 12 SER B CA 1
ATOM 1313 C C . SER B 1 12 ? 6.238 74.875 58.594 1 31.83 12 SER B C 1
ATOM 1315 O O . SER B 1 12 ? 6.277 75.375 57.469 1 31.83 12 SER B O 1
ATOM 1317 N N . GLY B 1 13 ? 6.969 73.688 58.438 1 30.16 13 GLY B N 1
ATOM 1318 C CA . GLY B 1 13 ? 7.129 72.688 57.406 1 30.16 13 GLY B CA 1
ATOM 1319 C C . GLY B 1 13 ? 5.809 72.188 56.844 1 30.16 13 GLY B C 1
ATOM 1320 O O . GLY B 1 13 ? 5.008 71.625 57.594 1 30.16 13 GLY B O 1
ATOM 1321 N N . TYR B 1 14 ? 4.988 72.938 56 1 36.53 14 TYR B N 1
ATOM 1322 C CA . TYR B 1 14 ? 3.785 72.5 55.312 1 36.53 14 TYR B CA 1
ATOM 1323 C C . TYR B 1 14 ? 4.062 71.188 54.531 1 36.53 14 TYR B C 1
ATOM 1325 O O . TYR B 1 14 ? 4.953 71.188 53.656 1 36.53 14 TYR B O 1
ATOM 1333 N N . HIS B 1 15 ? 4.121 70 55.156 1 37.25 15 HIS B N 1
ATOM 1334 C CA . HIS B 1 15 ? 4.258 68.75 54.5 1 37.25 15 HIS B CA 1
ATOM 1335 C C . HIS B 1 15 ? 3.197 68.562 53.406 1 37.25 15 HIS B C 1
ATOM 1337 O O . HIS B 1 15 ? 2 68.688 53.688 1 37.25 15 HIS B O 1
ATOM 1343 N N . GLU B 1 16 ? 3.512 68.938 52.188 1 40.56 16 GLU B N 1
ATOM 1344 C CA . GLU B 1 16 ? 2.645 68.688 51.031 1 40.56 16 GLU B CA 1
ATOM 1345 C C . GLU B 1 16 ? 2.275 67.188 50.969 1 40.56 16 GLU B C 1
ATOM 1347 O O . GLU B 1 16 ? 3.154 66.312 50.969 1 40.56 16 GLU B O 1
ATOM 1352 N N . THR B 1 17 ? 1.136 66.688 51.5 1 40.59 17 THR B N 1
ATOM 1353 C CA . THR B 1 17 ? 0.609 65.375 51.406 1 40.59 17 THR B CA 1
ATOM 1354 C C . THR B 1 17 ? 0.416 64.938 49.938 1 40.59 17 THR B C 1
ATOM 1356 O O . THR B 1 17 ? -0.377 65.562 49.219 1 40.59 17 THR B O 1
ATOM 1359 N N . THR B 1 18 ? 1.558 64.625 49.219 1 47.12 18 THR B N 1
ATOM 1360 C CA . THR B 1 18 ? 1.372 64.125 47.844 1 47.12 18 THR B CA 1
ATOM 1361 C C . THR B 1 18 ? 0.262 63.094 47.781 1 47.12 18 THR B C 1
ATOM 1363 O O . THR B 1 18 ? 0.233 62.156 48.594 1 47.12 18 THR B O 1
ATOM 1366 N N . PRO B 1 19 ? -0.896 63.344 47.125 1 47.09 19 PRO B N 1
ATOM 1367 C CA . PRO B 1 19 ? -1.988 62.375 46.969 1 47.09 19 PRO B CA 1
ATOM 1368 C C . PRO B 1 19 ? -1.522 61.031 46.344 1 47.09 19 PRO B C 1
ATOM 1370 O O . PRO B 1 19 ? -0.679 61.031 45.469 1 47.09 19 PRO B O 1
ATOM 1373 N N . LEU B 1 20 ? -1.315 59.938 47.094 1 45.22 20 LEU B N 1
ATOM 1374 C CA . LEU B 1 20 ? -1.068 58.562 46.594 1 45.22 20 LEU B CA 1
ATOM 1375 C C . LEU B 1 20 ? -2.082 58.188 45.531 1 45.22 20 LEU B C 1
ATOM 1377 O O . LEU B 1 20 ? -3.287 58.156 45.781 1 45.22 20 LEU B O 1
ATOM 1381 N N . THR B 1 21 ? -1.796 58.562 44.281 1 45.88 21 THR B N 1
ATOM 1382 C CA . THR B 1 21 ? -2.623 58.062 43.188 1 45.88 21 THR B CA 1
ATOM 1383 C C . THR B 1 21 ? -2.791 56.562 43.281 1 45.88 21 THR B C 1
ATOM 1385 O O . THR B 1 21 ? -1.804 55.812 43.312 1 45.88 21 THR B O 1
ATOM 1388 N N . THR B 1 22 ? -3.768 55.969 44 1 44.22 22 THR B N 1
ATOM 1389 C CA . THR B 1 22 ? -4.137 54.562 44.062 1 44.22 22 THR B CA 1
ATOM 1390 C C . THR B 1 22 ? -4.223 53.969 42.656 1 44.22 22 THR B C 1
ATOM 1392 O O . THR B 1 22 ? -5.062 54.406 41.844 1 44.22 22 THR B O 1
ATOM 1395 N N . GLN B 1 23 ? -3.045 53.844 41.938 1 50.41 23 GLN B N 1
ATOM 1396 C CA . GLN B 1 23 ? -3.178 53.094 40.688 1 50.41 23 GLN B CA 1
ATOM 1397 C C . GLN B 1 23 ? -4.008 51.812 40.906 1 50.41 23 GLN B C 1
ATOM 1399 O O . GLN B 1 23 ? -3.789 51.062 41.875 1 50.41 23 GLN B O 1
ATOM 1404 N N . GLY B 1 24 ? -5.309 51.781 40.562 1 47.78 24 GLY B N 1
ATOM 1405 C CA . GLY B 1 24 ? -6.223 50.656 40.594 1 47.78 24 GLY B CA 1
ATOM 1406 C C . GLY B 1 24 ? -5.594 49.375 40.125 1 47.78 24 GLY B C 1
ATOM 1407 O O . GLY B 1 24 ? -4.543 49.375 39.5 1 47.78 24 GLY B O 1
ATOM 1408 N N . PRO B 1 25 ? -5.793 48.219 40.719 1 49.38 25 PRO B N 1
ATOM 1409 C CA . PRO B 1 25 ? -5.262 46.875 40.375 1 49.38 25 PRO B CA 1
ATOM 1410 C C . PRO B 1 25 ? -5.328 46.625 38.875 1 49.38 25 PRO B C 1
ATOM 1412 O O . PRO B 1 25 ? -6.336 46.906 38.219 1 49.38 25 PRO B O 1
ATOM 1415 N N . THR B 1 26 ? -4.281 46.688 38.031 1 49.56 26 THR B N 1
ATOM 1416 C CA . THR B 1 26 ? -4.234 46.188 36.656 1 49.56 26 THR B CA 1
ATOM 1417 C C . THR B 1 26 ? -4.91 44.844 36.562 1 49.56 26 THR B C 1
ATOM 1419 O O . THR B 1 26 ? -4.531 43.906 37.25 1 49.56 26 THR B O 1
ATOM 1422 N N . VAL B 1 27 ? -6.227 44.688 36.406 1 50.66 27 VAL B N 1
ATOM 1423 C CA . VAL B 1 27 ? -6.871 43.406 36.094 1 50.66 27 VAL B CA 1
ATOM 1424 C C . VAL B 1 27 ? -6.098 42.688 35 1 50.66 27 VAL B C 1
ATOM 1426 O O . VAL B 1 27 ? -5.918 43.219 33.906 1 50.66 27 VAL B O 1
ATOM 1429 N N . GLU B 1 28 ? -5.031 41.938 35.281 1 51.31 28 GLU B N 1
ATOM 1430 C CA . GLU B 1 28 ? -4.5 41.031 34.281 1 51.31 28 GLU B CA 1
ATOM 1431 C C . GLU B 1 28 ? -5.625 40.312 33.531 1 51.31 28 GLU B C 1
ATOM 1433 O O . GLU B 1 28 ? -6.422 39.594 34.125 1 51.31 28 GLU B O 1
ATOM 1438 N N . VAL B 1 29 ? -6.203 40.812 32.5 1 54.34 29 VAL B N 1
ATOM 1439 C CA . VAL B 1 29 ? -7.098 40.062 31.609 1 54.34 29 VAL B CA 1
ATOM 1440 C C . VAL B 1 29 ? -6.496 38.688 31.328 1 54.34 29 VAL B C 1
ATOM 1442 O O . VAL B 1 29 ? -5.43 38.594 30.719 1 54.34 29 VAL B O 1
ATOM 1445 N N . THR B 1 30 ? -6.5 37.75 32.188 1 50.19 30 THR B N 1
ATOM 1446 C CA . THR B 1 30 ? -6.125 36.375 31.844 1 50.19 30 THR B CA 1
ATOM 1447 C C . THR B 1 30 ? -6.773 35.938 30.531 1 50.19 30 THR B C 1
ATOM 1449 O O . THR B 1 30 ? -7.996 35.812 30.453 1 50.19 30 THR B O 1
ATOM 1452 N N . SER B 1 31 ? -6.406 36.531 29.391 1 52.03 31 SER B N 1
ATOM 1453 C CA . SER B 1 31 ? -6.941 36 28.141 1 52.03 31 SER B CA 1
ATOM 1454 C C . SER B 1 31 ? -6.824 34.469 28.109 1 52.03 31 SER B C 1
ATOM 1456 O O . SER B 1 31 ? -5.75 33.906 28.359 1 52.03 31 SER B O 1
ATOM 1458 N N . ASN B 1 32 ? -7.762 33.688 28.531 1 56.62 32 ASN B N 1
ATOM 1459 C CA . ASN B 1 32 ? -7.77 32.25 28.344 1 56.62 32 ASN B CA 1
ATOM 1460 C C . ASN B 1 32 ? -7.16 31.828 27.016 1 56.62 32 ASN B C 1
ATOM 1462 O O . ASN B 1 32 ? -7.516 32.375 25.969 1 56.62 32 ASN B O 1
ATOM 1466 N N . PRO B 1 33 ? -5.973 31.156 27.125 1 61.62 33 PRO B N 1
ATOM 1467 C CA . PRO B 1 33 ? -5.422 30.703 25.844 1 61.62 33 PRO B CA 1
ATOM 1468 C C . PRO B 1 33 ? -6.5 30.219 24.875 1 61.62 33 PRO B C 1
ATOM 1470 O O . PRO B 1 33 ? -7.496 29.625 25.297 1 61.62 33 PRO B O 1
ATOM 1473 N N . PRO B 1 34 ? -6.512 30.828 23.672 1 67.56 34 PRO B N 1
ATOM 1474 C CA . PRO B 1 34 ? -7.547 30.391 22.734 1 67.56 34 PRO B CA 1
ATOM 1475 C C . PRO B 1 34 ? -7.676 28.875 22.656 1 67.56 34 PRO B C 1
ATOM 1477 O O . PRO B 1 34 ? -6.68 28.156 22.781 1 67.56 34 PRO B O 1
ATOM 1480 N N . LEU B 1 35 ? -8.852 28.359 22.812 1 86.12 35 LEU B N 1
ATOM 1481 C CA . LEU B 1 35 ? -9.148 26.938 22.625 1 86.12 35 LEU B CA 1
ATOM 1482 C C . LEU B 1 35 ? -8.594 26.438 21.297 1 86.12 35 LEU B C 1
ATOM 1484 O O . LEU B 1 35 ? -8.68 27.141 20.281 1 86.12 35 LEU B O 1
ATOM 1488 N N . GLU B 1 36 ? -7.617 25.594 21.359 1 92.5 36 GLU B N 1
ATOM 1489 C CA . GLU B 1 36 ? -7.02 25 20.172 1 92.5 36 GLU B CA 1
ATOM 1490 C C . GLU B 1 36 ? -7.676 23.656 19.828 1 92.5 36 GLU B C 1
ATOM 1492 O O . GLU B 1 36 ? -8.172 22.969 20.719 1 92.5 36 GLU B O 1
ATOM 1497 N N . GLU B 1 37 ? -7.836 23.469 18.516 1 94.69 37 GLU B N 1
ATOM 1498 C CA . GLU B 1 37 ? -8.336 22.188 18.016 1 94.69 37 GLU B CA 1
ATOM 1499 C C . GLU B 1 37 ? -7.328 21.547 17.062 1 94.69 37 GLU B C 1
ATOM 1501 O O . GLU B 1 37 ? -6.797 22.203 16.172 1 94.69 37 GLU B O 1
ATOM 1506 N N . ALA B 1 38 ? -7.055 20.219 17.344 1 97.12 38 ALA B N 1
ATOM 1507 C CA . ALA B 1 38 ? -6.145 19.469 16.484 1 97.12 38 ALA B CA 1
ATOM 1508 C C . ALA B 1 38 ? -6.918 18.594 15.508 1 97.12 38 ALA B C 1
ATOM 1510 O O . ALA B 1 38 ? -7.922 17.969 15.875 1 97.12 38 ALA B O 1
ATOM 1511 N N . PHE B 1 39 ? -6.48 18.594 14.281 1 97.75 39 PHE B N 1
ATOM 1512 C CA . PHE B 1 39 ? -7.051 17.75 13.234 1 97.75 39 PHE B CA 1
ATOM 1513 C C . PHE B 1 39 ? -6.055 16.672 12.805 1 97.75 39 PHE B C 1
ATOM 1515 O O . PHE B 1 39 ? -4.867 16.969 12.633 1 97.75 39 PHE B O 1
ATOM 1522 N N . ASN B 1 40 ? -6.543 15.367 12.695 1 98.25 40 ASN B N 1
ATOM 1523 C CA . ASN B 1 40 ? -5.742 14.289 12.125 1 98.25 40 ASN B CA 1
ATOM 1524 C C . ASN B 1 40 ? -5.633 14.414 10.609 1 98.25 40 ASN B C 1
ATOM 1526 O O . ASN B 1 40 ? -6.648 14.453 9.914 1 98.25 40 ASN B O 1
ATOM 1530 N N . VAL B 1 41 ? -4.367 14.492 10.141 1 98.75 41 VAL B N 1
ATOM 1531 C CA . VAL B 1 41 ? -4.113 14.547 8.703 1 98.75 41 VAL B CA 1
ATOM 1532 C C . VAL B 1 41 ? -3.277 13.344 8.281 1 98.75 41 VAL B C 1
ATOM 1534 O O . VAL B 1 41 ? -2.199 13.102 8.828 1 98.75 41 VAL B O 1
ATOM 1537 N N . THR B 1 42 ? -3.846 12.523 7.301 1 98.31 42 THR B N 1
ATOM 1538 C CA . THR B 1 42 ? -3.115 11.367 6.801 1 98.31 42 THR B CA 1
ATOM 1539 C C . THR B 1 42 ? -2.994 11.422 5.281 1 98.31 42 THR B C 1
ATOM 1541 O O . THR B 1 42 ? -3.914 11.875 4.594 1 98.31 42 THR B O 1
ATOM 1544 N N . PHE B 1 43 ? -1.836 11.016 4.766 1 98.38 43 PHE B N 1
ATOM 1545 C CA . PHE B 1 43 ? -1.593 10.922 3.33 1 98.38 43 PHE B CA 1
ATOM 1546 C C . PHE B 1 43 ? -0.412 10 3.041 1 98.38 43 PHE B C 1
ATOM 1548 O O . PHE B 1 43 ? 0.23 9.5 3.965 1 98.38 43 PHE B O 1
ATOM 1555 N N . ILE B 1 44 ? -0.164 9.719 1.72 1 97.81 44 ILE B N 1
ATOM 1556 C CA . ILE B 1 44 ? 0.896 8.797 1.322 1 97.81 44 ILE B CA 1
ATOM 1557 C C . ILE B 1 44 ? 1.897 9.523 0.425 1 97.81 44 ILE B C 1
ATOM 1559 O O . ILE B 1 44 ? 1.512 10.164 -0.554 1 97.81 44 ILE B O 1
ATOM 1563 N N . ILE B 1 45 ? 3.133 9.414 0.815 1 98.25 45 ILE B N 1
ATOM 1564 C CA . ILE B 1 45 ? 4.238 9.859 -0.026 1 98.25 45 ILE B CA 1
ATOM 1565 C C . ILE B 1 45 ? 4.727 8.695 -0.892 1 98.25 45 ILE B C 1
ATOM 1567 O O . ILE B 1 45 ? 5.074 7.633 -0.376 1 98.25 45 ILE B O 1
ATOM 1571 N N . THR B 1 46 ? 4.777 8.914 -2.232 1 94.88 46 THR B N 1
ATOM 1572 C CA . THR B 1 46 ? 5.051 7.805 -3.137 1 94.88 46 THR B CA 1
ATOM 1573 C C . THR B 1 46 ? 6.527 7.762 -3.516 1 94.88 46 THR B C 1
ATOM 1575 O O . THR B 1 46 ? 7.016 6.75 -4.023 1 94.88 46 THR B O 1
ATOM 1578 N N . ASN B 1 47 ? 7.219 8.859 -3.299 1 95.94 47 ASN B N 1
ATOM 1579 C CA . ASN B 1 47 ? 8.625 8.867 -3.68 1 95.94 47 ASN B CA 1
ATOM 1580 C C . ASN B 1 47 ? 9.539 8.844 -2.457 1 95.94 47 ASN B C 1
ATOM 1582 O O . ASN B 1 47 ? 10.688 9.273 -2.527 1 95.94 47 ASN B O 1
ATOM 1586 N N . LEU B 1 48 ? 9.039 8.469 -1.351 1 97.12 48 LEU B N 1
ATOM 1587 C CA . LEU B 1 48 ? 9.789 8.117 -0.153 1 97.12 48 LEU B CA 1
ATOM 1588 C C . LEU B 1 48 ? 9.633 6.633 0.17 1 97.12 48 LEU B C 1
ATOM 1590 O O . LEU B 1 48 ? 8.688 6.238 0.862 1 97.12 48 LEU B O 1
ATOM 1594 N N . PRO B 1 49 ? 10.578 5.863 -0.415 1 94.94 49 PRO B N 1
ATOM 1595 C CA . PRO B 1 49 ? 10.453 4.43 -0.136 1 94.94 49 PRO B CA 1
ATOM 1596 C C . PRO B 1 49 ? 10.477 4.117 1.357 1 94.94 49 PRO B C 1
ATOM 1598 O O . PRO B 1 49 ? 11.289 4.676 2.1 1 94.94 49 PRO B O 1
ATOM 1601 N N . PHE B 1 50 ? 9.672 3.189 1.718 1 95.69 50 PHE B N 1
ATOM 1602 C CA . PHE B 1 50 ? 9.547 2.861 3.133 1 95.69 50 PHE B CA 1
ATOM 1603 C C . PHE B 1 50 ? 10.719 1.998 3.594 1 95.69 50 PHE B C 1
ATOM 1605 O O . PHE B 1 50 ? 11.141 1.084 2.881 1 95.69 50 PHE B O 1
ATOM 1612 N N . THR B 1 51 ? 11.18 2.316 4.703 1 96.06 51 THR B N 1
ATOM 1613 C CA . THR B 1 51 ? 12.109 1.479 5.453 1 96.06 51 THR B CA 1
ATOM 1614 C C . THR B 1 51 ? 11.703 1.399 6.922 1 96.06 51 THR B C 1
ATOM 1616 O O . THR B 1 51 ? 11.078 2.322 7.449 1 96.06 51 THR B O 1
ATOM 1619 N N . PRO B 1 52 ? 12.047 0.355 7.652 1 95.62 52 PRO B N 1
ATOM 1620 C CA . PRO B 1 52 ? 11.672 0.218 9.062 1 95.62 52 PRO B CA 1
ATOM 1621 C C . PRO B 1 52 ? 12.18 1.374 9.922 1 95.62 52 PRO B C 1
ATOM 1623 O O . PRO B 1 52 ? 11.57 1.709 10.938 1 95.62 52 PRO B O 1
ATOM 1626 N N . GLU B 1 53 ? 13.25 1.992 9.539 1 97.5 53 GLU B N 1
ATOM 1627 C CA . GLU B 1 53 ? 13.789 3.127 10.281 1 97.5 53 GLU B CA 1
ATOM 1628 C C . GLU B 1 53 ? 12.789 4.277 10.344 1 97.5 53 GLU B C 1
ATOM 1630 O O . GLU B 1 53 ? 12.805 5.078 11.281 1 97.5 53 GLU B O 1
ATOM 1635 N N . LEU B 1 54 ? 11.93 4.332 9.375 1 98.12 54 LEU B N 1
ATOM 1636 C CA . LEU B 1 54 ? 10.945 5.406 9.32 1 98.12 54 LEU B CA 1
ATOM 1637 C C . LEU B 1 54 ? 9.859 5.199 10.375 1 98.12 54 LEU B C 1
ATOM 1639 O O . LEU B 1 54 ? 9.141 6.141 10.719 1 98.12 54 LEU B O 1
ATOM 1643 N N . GLU B 1 55 ? 9.766 4.051 10.828 1 97.81 55 GLU B N 1
ATOM 1644 C CA . GLU B 1 55 ? 8.766 3.779 11.859 1 97.81 55 GLU B CA 1
ATOM 1645 C C . GLU B 1 55 ? 9.328 3.992 13.258 1 97.81 55 GLU B C 1
ATOM 1647 O O . GLU B 1 55 ? 8.586 4.008 14.242 1 97.81 55 GLU B O 1
ATOM 1652 N N . ASN B 1 56 ? 10.57 4.078 13.328 1 98 56 ASN B N 1
ATOM 1653 C CA . ASN B 1 56 ? 11.266 4.266 14.602 1 98 56 ASN B CA 1
ATOM 1654 C C . ASN B 1 56 ? 11.477 5.746 14.906 1 98 56 ASN B C 1
ATOM 1656 O O . ASN B 1 56 ? 12.406 6.367 14.398 1 98 56 ASN B O 1
ATOM 1660 N N . SER B 1 57 ? 10.695 6.258 15.758 1 97.69 57 SER B N 1
ATOM 1661 C CA . SER B 1 57 ? 10.711 7.684 16.062 1 97.69 57 SER B CA 1
ATOM 1662 C C . SER B 1 57 ? 12.031 8.109 16.688 1 97.69 57 SER B C 1
ATOM 1664 O O . SER B 1 57 ? 12.328 9.297 16.781 1 97.69 57 SER B O 1
ATOM 1666 N N . GLY B 1 58 ? 12.82 7.203 17.078 1 97.75 58 GLY B N 1
ATOM 1667 C CA . GLY B 1 58 ? 14.133 7.496 17.641 1 97.75 58 GLY B CA 1
ATOM 1668 C C . GLY B 1 58 ? 15.234 7.523 16.594 1 97.75 58 GLY B C 1
ATOM 1669 O O . GLY B 1 58 ? 16.359 7.906 16.891 1 97.75 58 GLY B O 1
ATOM 1670 N N . SER B 1 59 ? 14.977 7.141 15.414 1 97.94 59 SER B N 1
ATOM 1671 C CA . SER B 1 59 ? 15.984 7.074 14.359 1 97.94 59 SER B CA 1
ATOM 1672 C C . SER B 1 59 ? 16.234 8.445 13.734 1 97.94 59 SER B C 1
ATOM 1674 O O . SER B 1 59 ? 15.352 9.312 13.766 1 97.94 59 SER B O 1
ATOM 1676 N N . GLN B 1 60 ? 17.422 8.641 13.227 1 97.94 60 GLN B N 1
ATOM 1677 C CA . GLN B 1 60 ? 17.75 9.875 12.531 1 97.94 60 GLN B CA 1
ATOM 1678 C C . GLN B 1 60 ? 16.891 10.055 11.281 1 97.94 60 GLN B C 1
ATOM 1680 O O . GLN B 1 60 ? 16.422 11.164 10.992 1 97.94 60 GLN B O 1
ATOM 1685 N N . LEU B 1 61 ? 16.688 8.992 10.57 1 98.19 61 LEU B N 1
ATOM 1686 C CA . LEU B 1 61 ? 15.906 9.062 9.336 1 98.19 61 LEU B CA 1
ATOM 1687 C C . LEU B 1 61 ? 14.477 9.508 9.625 1 98.19 61 LEU B C 1
ATOM 1689 O O . LEU B 1 61 ? 13.938 10.367 8.922 1 98.19 61 LEU B O 1
ATOM 1693 N N . TYR B 1 62 ? 13.914 8.977 10.602 1 98.56 62 TYR B N 1
ATOM 1694 C CA . TYR B 1 62 ? 12.57 9.398 11 1 98.56 62 TYR B CA 1
ATOM 1695 C C . TYR B 1 62 ? 12.555 10.891 11.328 1 98.56 62 TYR B C 1
ATOM 1697 O O . TYR B 1 62 ? 11.711 11.633 10.805 1 98.56 62 TYR B O 1
ATOM 1705 N N . ASN B 1 63 ? 13.398 11.258 12.195 1 98.62 63 ASN B N 1
ATOM 1706 C CA . ASN B 1 63 ? 13.414 12.648 12.641 1 98.62 63 ASN B CA 1
ATOM 1707 C C . ASN B 1 63 ? 13.617 13.602 11.469 1 98.62 63 ASN B C 1
ATOM 1709 O O . ASN B 1 63 ? 12.938 14.633 11.375 1 98.62 63 ASN B O 1
ATOM 1713 N N . SER B 1 64 ? 14.539 13.25 10.586 1 98.38 64 SER B N 1
ATOM 1714 C CA . SER B 1 64 ? 14.789 14.086 9.422 1 98.38 64 SER B CA 1
ATOM 1715 C C . SER B 1 64 ? 13.555 14.172 8.531 1 98.38 64 SER B C 1
ATOM 1717 O O . SER B 1 64 ? 13.125 15.273 8.156 1 98.38 64 SER B O 1
ATOM 1719 N N . ALA B 1 65 ? 12.953 13.055 8.234 1 98.5 65 ALA B N 1
ATOM 1720 C CA . ALA B 1 65 ? 11.773 13.031 7.371 1 98.5 65 ALA B CA 1
ATOM 1721 C C . ALA B 1 65 ? 10.602 13.75 8.031 1 98.5 65 ALA B C 1
ATOM 1723 O O . ALA B 1 65 ? 9.938 14.578 7.398 1 98.5 65 ALA B O 1
ATOM 1724 N N . ALA B 1 66 ? 10.398 13.492 9.305 1 98.75 66 ALA B N 1
ATOM 1725 C CA . ALA B 1 66 ? 9.281 14.094 10.031 1 98.75 66 ALA B CA 1
ATOM 1726 C C . ALA B 1 66 ? 9.406 15.609 10.07 1 98.75 66 ALA B C 1
ATOM 1728 O O . ALA B 1 66 ? 8.414 16.328 9.891 1 98.75 66 ALA B O 1
ATOM 1729 N N . ASN B 1 67 ? 10.57 16.078 10.266 1 98.69 67 ASN B N 1
ATOM 1730 C CA . ASN B 1 67 ? 10.797 17.531 10.328 1 98.69 67 ASN B CA 1
ATOM 1731 C C . ASN B 1 67 ? 10.539 18.203 8.984 1 98.69 67 ASN B C 1
ATOM 1733 O O . ASN B 1 67 ? 9.898 19.25 8.922 1 98.69 67 ASN B O 1
ATOM 1737 N N . VAL B 1 68 ? 11.031 17.594 7.949 1 98.75 68 VAL B N 1
ATOM 1738 C CA . VAL B 1 68 ? 10.836 18.156 6.617 1 98.75 68 VAL B CA 1
ATOM 1739 C C . VAL B 1 68 ? 9.352 18.156 6.273 1 98.75 68 VAL B C 1
ATOM 1741 O O . VAL B 1 68 ? 8.828 19.156 5.777 1 98.75 68 VAL B O 1
ATOM 1744 N N . ILE B 1 69 ? 8.68 17.094 6.551 1 98.88 69 ILE B N 1
ATOM 1745 C CA . ILE B 1 69 ? 7.262 16.969 6.242 1 98.88 69 ILE B CA 1
ATOM 1746 C C . ILE B 1 69 ? 6.469 18 7.047 1 98.88 69 ILE B C 1
ATOM 1748 O O . ILE B 1 69 ? 5.602 18.688 6.508 1 98.88 69 ILE B O 1
ATOM 1752 N N . ALA B 1 70 ? 6.777 18.125 8.32 1 98.81 70 ALA B N 1
ATOM 1753 C CA . ALA B 1 70 ? 6.098 19.094 9.172 1 98.81 70 ALA B CA 1
ATOM 1754 C C . ALA B 1 70 ? 6.297 20.516 8.641 1 98.81 70 ALA B C 1
ATOM 1756 O O . ALA B 1 70 ? 5.355 21.312 8.617 1 98.81 70 ALA B O 1
ATOM 1757 N N . ASP B 1 71 ? 7.457 20.797 8.266 1 98.81 71 ASP B N 1
ATOM 1758 C CA . ASP B 1 71 ? 7.762 22.109 7.723 1 98.81 71 ASP B CA 1
ATOM 1759 C C . ASP B 1 71 ? 6.93 22.391 6.473 1 98.81 71 ASP B C 1
ATOM 1761 O O . ASP B 1 71 ? 6.441 23.516 6.289 1 98.81 71 ASP B O 1
ATOM 1765 N N . ARG B 1 72 ? 6.867 21.391 5.617 1 98.75 72 ARG B N 1
ATOM 1766 C CA . ARG B 1 72 ? 6.086 21.578 4.398 1 98.75 72 ARG B CA 1
ATOM 1767 C C . ARG B 1 72 ? 4.605 21.766 4.715 1 98.75 72 ARG B C 1
ATOM 1769 O O . ARG B 1 72 ? 3.932 22.578 4.094 1 98.75 72 ARG B O 1
ATOM 1776 N N . LEU B 1 73 ? 4.113 21.016 5.684 1 98.88 73 LEU B N 1
ATOM 1777 C CA . LEU B 1 73 ? 2.732 21.172 6.129 1 98.88 73 LEU B CA 1
ATOM 1778 C C . LEU B 1 73 ? 2.506 22.562 6.715 1 98.88 73 LEU B C 1
ATOM 1780 O O . LEU B 1 73 ? 1.509 23.219 6.398 1 98.88 73 LEU B O 1
ATOM 1784 N N . ASP B 1 74 ? 3.408 22.984 7.531 1 98.69 74 ASP B N 1
ATOM 1785 C CA . ASP B 1 74 ? 3.303 24.328 8.102 1 98.69 74 ASP B CA 1
ATOM 1786 C C . ASP B 1 74 ? 3.223 25.391 7.004 1 98.69 74 ASP B C 1
ATOM 1788 O O . ASP B 1 74 ? 2.432 26.328 7.102 1 98.69 74 ASP B O 1
ATOM 1792 N N . ASN B 1 75 ? 4.008 25.219 5.992 1 98.31 75 ASN B N 1
ATOM 1793 C CA . ASN B 1 75 ? 4.031 26.203 4.902 1 98.31 75 ASN B CA 1
ATOM 1794 C C . ASN B 1 75 ? 2.686 26.266 4.188 1 98.31 75 ASN B C 1
ATOM 1796 O O . ASN B 1 75 ? 2.246 27.359 3.793 1 98.31 75 ASN B O 1
ATOM 1800 N N . ILE B 1 76 ? 2.039 25.172 4.035 1 98.12 76 ILE B N 1
ATOM 1801 C CA . ILE B 1 76 ? 0.727 25.125 3.4 1 98.12 76 ILE B CA 1
ATOM 1802 C C . ILE B 1 76 ? -0.229 26.078 4.129 1 98.12 76 ILE B C 1
ATOM 1804 O O . ILE B 1 76 ? -0.851 26.938 3.512 1 98.12 76 ILE B O 1
ATOM 1808 N N . PHE B 1 77 ? -0.312 26 5.402 1 97.56 77 PHE B N 1
ATOM 1809 C CA . PHE B 1 77 ? -1.357 26.672 6.16 1 97.56 77 PHE B CA 1
ATOM 1810 C C . PHE B 1 77 ? -0.918 28.078 6.547 1 97.56 77 PHE B C 1
ATOM 1812 O O . PHE B 1 77 ? -1.742 29 6.629 1 97.56 77 PHE B O 1
ATOM 1819 N N . ASN B 1 78 ? 0.381 28.25 6.699 1 97.12 78 ASN B N 1
ATOM 1820 C CA . ASN B 1 78 ? 0.891 29.578 7.004 1 97.12 78 ASN B CA 1
ATOM 1821 C C . ASN B 1 78 ? 0.74 30.516 5.812 1 97.12 78 ASN B C 1
ATOM 1823 O O . ASN B 1 78 ? 0.65 31.734 5.988 1 97.12 78 ASN B O 1
ATOM 1827 N N . ASN B 1 79 ? 0.725 29.922 4.648 1 95.06 79 ASN B N 1
ATOM 1828 C CA . ASN B 1 79 ? 0.618 30.734 3.439 1 95.06 79 ASN B CA 1
ATOM 1829 C C . ASN B 1 79 ? -0.799 30.719 2.875 1 95.06 79 ASN B C 1
ATOM 1831 O O . ASN B 1 79 ? -0.993 30.891 1.669 1 95.06 79 ASN B O 1
ATOM 1835 N N . SER B 1 80 ? -1.73 30.516 3.648 1 94.19 80 SER B N 1
ATOM 1836 C CA . SER B 1 80 ? -3.127 30.469 3.229 1 94.19 80 SER B CA 1
ATOM 1837 C C . SER B 1 80 ? -3.971 31.484 3.984 1 94.19 80 SER B C 1
ATOM 1839 O O . SER B 1 80 ? -3.467 32.188 4.871 1 94.19 80 SER B O 1
ATOM 1841 N N . ASN B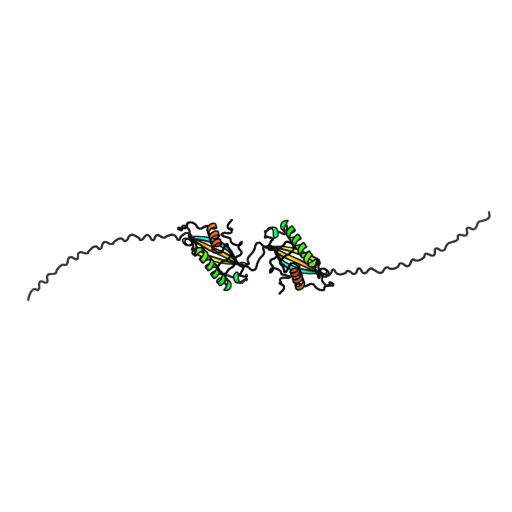 1 81 ? -5.309 31.609 3.59 1 92.75 81 ASN B N 1
ATOM 1842 C CA . ASN B 1 81 ? -6.227 32.531 4.223 1 92.75 81 ASN B CA 1
ATOM 1843 C C . ASN B 1 81 ? -6.598 32.094 5.637 1 92.75 81 ASN B C 1
ATOM 1845 O O . ASN B 1 81 ? -7.16 32.875 6.406 1 92.75 81 ASN B O 1
ATOM 1849 N N . ILE B 1 82 ? -6.172 30.922 6 1 94.69 82 ILE B N 1
ATOM 1850 C CA . ILE B 1 82 ? -6.52 30.469 7.344 1 94.69 82 ILE B CA 1
ATOM 1851 C C . ILE B 1 82 ? -5.312 30.609 8.266 1 94.69 82 ILE B C 1
ATOM 1853 O O . ILE B 1 82 ? -5.348 30.156 9.414 1 94.69 82 ILE B O 1
ATOM 1857 N N . SER B 1 83 ? -4.324 31.219 7.859 1 95.38 83 SER B N 1
ATOM 1858 C CA . SER B 1 83 ? -3.076 31.375 8.602 1 95.38 83 SER B CA 1
ATOM 1859 C C . SER B 1 83 ? -3.32 32 9.969 1 95.38 83 SER B C 1
ATOM 1861 O O . SER B 1 83 ? -2.688 31.625 10.953 1 95.38 83 SER B O 1
ATOM 1863 N N . PRO B 1 84 ? -4.309 32.938 10.117 1 94.19 84 PRO B N 1
ATOM 1864 C CA . PRO B 1 84 ? -4.512 33.531 11.43 1 94.19 84 PRO B CA 1
ATOM 1865 C C . PRO B 1 84 ? -4.949 32.531 12.484 1 94.19 84 PRO B C 1
ATOM 1867 O O . PRO B 1 84 ? -4.699 32.719 13.68 1 94.19 84 PRO B O 1
ATOM 1870 N N . ALA B 1 85 ? -5.547 31.547 12.023 1 94.56 85 ALA B N 1
ATOM 1871 C CA . ALA B 1 85 ? -6.027 30.531 12.969 1 94.56 85 ALA B CA 1
ATOM 1872 C C . ALA B 1 85 ? -5.004 29.422 13.141 1 94.56 85 ALA B C 1
ATOM 1874 O O . ALA B 1 85 ? -5.113 28.609 14.062 1 94.56 85 ALA B O 1
ATOM 1875 N N . PHE B 1 86 ? -4.047 29.391 12.289 1 96.25 86 PHE B N 1
ATOM 1876 C CA . PHE B 1 86 ? -3.15 28.25 12.227 1 96.25 86 PHE B CA 1
ATOM 1877 C C . PHE B 1 86 ? -2.109 28.312 13.336 1 96.25 86 PHE B C 1
ATOM 1879 O O . PHE B 1 86 ? -1.568 29.391 13.625 1 96.25 86 PHE B O 1
ATOM 1886 N N . SER B 1 87 ? -1.805 27.188 13.977 1 96.06 87 SER B N 1
ATOM 1887 C CA . SER B 1 87 ? -0.718 27.078 14.945 1 96.06 87 SER B CA 1
ATOM 1888 C C . SER B 1 87 ? 0.459 26.297 14.367 1 96.06 87 SER B C 1
ATOM 1890 O O . SER B 1 87 ? 1.441 26.891 13.914 1 96.06 87 SER B O 1
ATOM 1892 N N . HIS B 1 88 ? 0.268 24.922 14.336 1 98.12 88 HIS B N 1
ATOM 1893 C CA . HIS B 1 88 ? 1.353 24.094 13.82 1 98.12 88 HIS B CA 1
ATOM 1894 C C . HIS B 1 88 ? 0.854 22.703 13.445 1 98.12 88 HIS B C 1
ATOM 1896 O O . HIS B 1 88 ? -0.257 22.312 13.82 1 98.12 88 HIS B O 1
ATOM 1902 N N . CYS B 1 89 ? 1.693 22.047 12.586 1 98.69 89 CYS B N 1
ATOM 1903 C CA . CYS B 1 89 ? 1.52 20.625 12.375 1 98.69 89 CYS B CA 1
ATOM 1904 C C . CYS B 1 89 ? 2.678 19.828 12.977 1 98.69 89 CYS B C 1
ATOM 1906 O O . CYS B 1 89 ? 3.814 20.312 13 1 98.69 89 CYS B O 1
ATOM 1908 N N . LYS B 1 90 ? 2.363 18.609 13.445 1 98.75 90 LYS B N 1
ATOM 1909 C CA . LYS B 1 90 ? 3.346 17.672 13.961 1 98.75 90 LYS B CA 1
ATOM 1910 C C . LYS B 1 90 ? 3.141 16.281 13.359 1 98.75 90 LYS B C 1
ATOM 1912 O O . LYS B 1 90 ? 2.021 15.766 13.352 1 98.75 90 LYS B O 1
ATOM 1917 N N . VAL B 1 91 ? 4.238 15.711 12.82 1 98.88 91 VAL B N 1
ATOM 1918 C CA . VAL B 1 91 ? 4.156 14.328 12.367 1 98.88 91 VAL B CA 1
ATOM 1919 C C . VAL B 1 91 ? 4.184 13.383 13.562 1 98.88 91 VAL B C 1
ATOM 1921 O O . VAL B 1 91 ? 5.113 13.43 14.375 1 98.88 91 VAL B O 1
ATOM 1924 N N . GLU B 1 92 ? 3.115 12.594 13.648 1 98.81 92 GLU B N 1
ATOM 1925 C CA . GLU B 1 92 ? 3.006 11.656 14.758 1 98.81 92 GLU B CA 1
ATOM 1926 C C . GLU B 1 92 ? 3.645 10.312 14.414 1 98.81 92 GLU B C 1
ATOM 1928 O O . GLU B 1 92 ? 4.215 9.648 15.281 1 98.81 92 GLU B O 1
ATOM 1933 N N . SER B 1 93 ? 3.498 9.883 13.172 1 98.69 93 SER B N 1
ATOM 1934 C CA . SER B 1 93 ? 4.094 8.609 12.789 1 98.69 93 SER B CA 1
ATOM 1935 C C . SER B 1 93 ? 4.262 8.508 11.273 1 98.69 93 SER B C 1
ATOM 1937 O O . SER B 1 93 ? 3.566 9.195 10.523 1 98.69 93 SER B O 1
ATOM 1939 N N . LEU B 1 94 ? 5.254 7.824 10.922 1 98.69 94 LEU B N 1
ATOM 1940 C CA . LEU B 1 94 ? 5.465 7.324 9.57 1 98.69 94 LEU B CA 1
ATOM 1941 C C . LEU B 1 94 ? 5.367 5.805 9.531 1 98.69 94 LEU B C 1
ATOM 1943 O O . LEU B 1 94 ? 5.844 5.121 10.438 1 98.69 94 LEU B O 1
ATOM 1947 N N . SER B 1 95 ? 4.668 5.297 8.516 1 97.62 95 SER B N 1
ATOM 1948 C CA . SER B 1 95 ? 4.484 3.855 8.406 1 97.62 95 SER B CA 1
ATOM 1949 C C . SER B 1 95 ? 4.434 3.414 6.945 1 97.62 95 SER B C 1
ATOM 1951 O O . SER B 1 95 ? 4.395 4.25 6.039 1 97.62 95 SER B O 1
ATOM 1953 N N . ARG B 1 96 ? 4.516 2.053 6.754 1 94.88 96 ARG B N 1
ATOM 1954 C CA . ARG B 1 96 ? 4.367 1.52 5.402 1 94.88 96 ARG B CA 1
ATOM 1955 C C . ARG B 1 96 ? 2.965 1.784 4.859 1 94.88 96 ARG B C 1
ATOM 1957 O O . ARG B 1 96 ? 1.975 1.611 5.574 1 94.88 96 ARG B O 1
ATOM 1964 N N . ALA B 1 97 ? 2.873 2.24 3.65 1 95.25 97 ALA B N 1
ATOM 1965 C CA . ALA B 1 97 ? 1.593 2.609 3.055 1 95.25 97 ALA B CA 1
ATOM 1966 C C . ALA B 1 97 ? 0.737 1.376 2.781 1 95.25 97 ALA B C 1
ATOM 1968 O O . ALA B 1 97 ? 1.227 0.38 2.246 1 95.25 97 ALA B O 1
ATOM 1969 N N . LYS B 1 98 ? -0.444 1.436 3.217 1 91.31 98 LYS B N 1
ATOM 1970 C CA . LYS B 1 98 ? -1.487 0.499 2.807 1 91.31 98 LYS B CA 1
ATOM 1971 C C . LYS B 1 98 ? -2.375 1.104 1.725 1 91.31 98 LYS B C 1
ATOM 1973 O O . LYS B 1 98 ? -2.949 2.18 1.913 1 91.31 98 LYS B O 1
ATOM 1978 N N . VAL B 1 99 ? -2.396 0.543 0.619 1 90.19 99 VAL B N 1
ATOM 1979 C CA . VAL B 1 99 ? -3.168 1.1 -0.487 1 90.19 99 VAL B CA 1
ATOM 1980 C C . VAL B 1 99 ? -4.32 0.161 -0.835 1 90.19 99 VAL B C 1
ATOM 1982 O O . VAL B 1 99 ? -4.344 -0.992 -0.399 1 90.19 99 VAL B O 1
ATOM 1985 N N . ASP B 1 100 ? -5.277 0.813 -1.515 1 89.88 100 ASP B N 1
ATOM 1986 C CA . ASP B 1 100 ? -6.492 0.058 -1.813 1 89.88 100 ASP B CA 1
ATOM 1987 C C . ASP B 1 100 ? -6.27 -0.896 -2.984 1 89.88 100 ASP B C 1
ATOM 1989 O O . ASP B 1 100 ? -7.102 -0.977 -3.893 1 89.88 100 ASP B O 1
ATOM 1993 N N . HIS B 1 101 ? -5.191 -1.534 -3.08 1 94.44 101 HIS B N 1
ATOM 1994 C CA . HIS B 1 101 ? -4.875 -2.639 -3.979 1 94.44 101 HIS B CA 1
ATOM 1995 C C . HIS B 1 101 ? -4.918 -3.975 -3.244 1 94.44 101 HIS B C 1
ATOM 1997 O O . HIS B 1 101 ? -5.043 -4.008 -2.018 1 94.44 101 HIS B O 1
ATOM 2003 N N . THR B 1 102 ? -4.957 -5.02 -4.043 1 97.38 102 THR B N 1
ATOM 2004 C CA . THR B 1 102 ? -5.059 -6.348 -3.451 1 97.38 102 THR B CA 1
ATOM 2005 C C . THR B 1 102 ? -3.758 -7.121 -3.637 1 97.38 102 THR B C 1
ATOM 2007 O O . THR B 1 102 ? -3.252 -7.238 -4.758 1 97.38 102 THR B O 1
ATOM 2010 N N . SER B 1 103 ? -3.199 -7.578 -2.541 1 98.25 103 SER B N 1
ATOM 2011 C CA . SER B 1 103 ? -2.057 -8.484 -2.551 1 98.25 103 SER B CA 1
ATOM 2012 C C . SER B 1 103 ? -2.508 -9.938 -2.656 1 98.25 103 SER B C 1
ATOM 2014 O O . SER B 1 103 ? -3.471 -10.344 -2.004 1 98.25 103 SER B O 1
ATOM 2016 N N . VAL B 1 104 ? -1.826 -10.664 -3.471 1 98.88 104 VAL B N 1
ATOM 2017 C CA . VAL B 1 104 ? -2.125 -12.07 -3.688 1 98.88 104 VAL B CA 1
ATOM 2018 C C . VAL B 1 104 ? -1 -12.938 -3.115 1 98.88 104 VAL B C 1
ATOM 2020 O O . VAL B 1 104 ? 0.18 -12.648 -3.33 1 98.88 104 VAL B O 1
ATOM 2023 N N . TYR B 1 105 ? -1.373 -13.961 -2.367 1 98.81 105 TYR B N 1
ATOM 2024 C CA . TYR B 1 105 ? -0.48 -15.055 -1.991 1 98.81 105 TYR B CA 1
ATOM 2025 C C . TYR B 1 105 ? -0.981 -16.375 -2.541 1 98.81 105 TYR B C 1
ATOM 2027 O O . TYR B 1 105 ? -2.084 -16.828 -2.207 1 98.81 105 TYR B O 1
ATOM 2035 N N . ALA B 1 106 ? -0.118 -16.969 -3.385 1 98.88 106 ALA B N 1
ATOM 2036 C CA . ALA B 1 106 ? -0.479 -18.234 -4.008 1 98.88 106 ALA B CA 1
ATOM 2037 C C . ALA B 1 106 ? 0.641 -19.266 -3.854 1 98.88 106 ALA B C 1
ATOM 2039 O O . ALA B 1 106 ? 1.803 -18.891 -3.658 1 98.88 106 ALA B O 1
ATOM 2040 N N . LEU B 1 107 ? 0.22 -20.469 -3.85 1 98.75 107 LEU B N 1
ATOM 2041 C CA . LEU B 1 107 ? 1.132 -21.609 -3.953 1 98.75 107 LEU B CA 1
ATOM 2042 C C . LEU B 1 107 ? 1.041 -22.25 -5.332 1 98.75 107 LEU B C 1
ATOM 2044 O O . LEU B 1 107 ? -0.044 -22.641 -5.77 1 98.75 107 LEU B O 1
ATOM 2048 N N . CYS B 1 108 ? 2.209 -22.328 -6.047 1 98.56 108 CYS B N 1
ATOM 2049 C CA . CYS B 1 108 ? 2.271 -23.016 -7.332 1 98.56 108 CYS B CA 1
ATOM 2050 C C . CYS B 1 108 ? 3.137 -24.266 -7.246 1 98.56 108 CYS B C 1
ATOM 2052 O O . CYS B 1 108 ? 4.301 -24.188 -6.848 1 98.56 108 CYS B O 1
ATOM 2054 N N . THR B 1 109 ? 2.545 -25.359 -7.656 1 97.75 109 THR B N 1
ATOM 2055 C CA . THR B 1 109 ? 3.148 -26.672 -7.422 1 97.75 109 THR B CA 1
ATOM 2056 C C . THR B 1 109 ? 3.686 -27.25 -8.719 1 97.75 109 THR B C 1
ATOM 2058 O O . THR B 1 109 ? 3.021 -27.188 -9.758 1 97.75 109 THR B O 1
ATOM 2061 N N . PHE B 1 110 ? 4.898 -27.812 -8.562 1 96.19 110 PHE B N 1
ATOM 2062 C CA . PHE B 1 110 ? 5.578 -28.453 -9.688 1 96.19 110 PHE B CA 1
ATOM 2063 C C . PHE B 1 110 ? 6.09 -29.828 -9.305 1 96.19 110 PHE B C 1
ATOM 2065 O O . PHE B 1 110 ? 6.488 -30.062 -8.164 1 96.19 110 PHE B O 1
ATOM 2072 N N . LYS B 1 111 ? 6.023 -30.688 -10.234 1 92.81 111 LYS B N 1
ATOM 2073 C CA . LYS B 1 111 ? 6.598 -32 -10.07 1 92.81 111 LYS B CA 1
ATOM 2074 C C . LYS B 1 111 ? 8.117 -31.984 -10.242 1 92.81 111 LYS B C 1
ATOM 2076 O O . LYS B 1 111 ? 8.633 -31.266 -11.102 1 92.81 111 LYS B O 1
ATOM 2081 N N . ASN B 1 112 ? 8.688 -32.781 -9.383 1 84.81 112 ASN B N 1
ATOM 2082 C CA . ASN B 1 112 ? 10.133 -32.938 -9.523 1 84.81 112 ASN B CA 1
ATOM 2083 C C . ASN B 1 112 ? 10.477 -34.062 -10.523 1 84.81 112 ASN B C 1
ATOM 2085 O O . ASN B 1 112 ? 9.633 -34.906 -10.836 1 84.81 112 ASN B O 1
ATOM 2089 N N . ASN B 1 113 ? 11.703 -34 -11.086 1 76.31 113 ASN B N 1
ATOM 2090 C CA . ASN B 1 113 ? 12.297 -35.062 -11.898 1 76.31 113 ASN B CA 1
ATOM 2091 C C . ASN B 1 113 ? 11.5 -35.281 -13.18 1 76.31 113 ASN B C 1
ATOM 2093 O O . ASN B 1 113 ? 11.156 -36.438 -13.5 1 76.31 113 ASN B O 1
ATOM 2097 N N . THR B 1 114 ? 11.086 -34.25 -13.664 1 81 114 THR B N 1
ATOM 2098 C CA . THR B 1 114 ? 10.438 -34.344 -14.969 1 81 114 THR B CA 1
ATOM 2099 C C . THR B 1 114 ? 11.445 -34.188 -16.094 1 81 114 THR B C 1
ATOM 2101 O O . THR B 1 114 ? 12.641 -33.969 -15.844 1 81 114 THR B O 1
ATOM 2104 N N . GLU B 1 115 ? 11 -34.438 -17.281 1 81.38 115 GLU B N 1
ATOM 2105 C CA . GLU B 1 115 ? 11.859 -34.312 -18.453 1 81.38 115 GLU B CA 1
ATOM 2106 C C . GLU B 1 115 ? 12.477 -32.906 -18.531 1 81.38 115 GLU B C 1
ATOM 2108 O O . GLU B 1 115 ? 13.562 -32.75 -19.094 1 81.38 115 GLU B O 1
ATOM 2113 N N . ILE B 1 116 ? 11.852 -31.953 -17.953 1 80.06 116 ILE B N 1
ATOM 2114 C CA . ILE B 1 116 ? 12.312 -30.562 -18.062 1 80.06 116 ILE B CA 1
ATOM 2115 C C . ILE B 1 116 ? 13.32 -30.266 -16.953 1 80.06 116 ILE B C 1
ATOM 2117 O O . ILE B 1 116 ? 13.992 -29.234 -16.984 1 80.06 116 ILE B O 1
ATOM 2121 N N . GLY B 1 117 ? 13.562 -31.234 -16.125 1 82.56 117 GLY B N 1
ATOM 2122 C CA . GLY B 1 117 ? 14.438 -30.969 -14.984 1 82.56 117 GLY B CA 1
ATOM 2123 C C . GLY B 1 117 ? 13.727 -30.297 -13.82 1 82.56 117 GLY B C 1
ATOM 2124 O O . GLY B 1 117 ? 12.5 -30.312 -13.75 1 82.56 117 GLY B O 1
ATOM 2125 N N . ASN B 1 118 ? 14.508 -29.812 -12.938 1 86.88 118 ASN B N 1
ATOM 2126 C CA . ASN B 1 118 ? 13.969 -29.203 -11.734 1 86.88 118 ASN B CA 1
ATOM 2127 C C . ASN B 1 118 ? 13.57 -27.75 -11.969 1 86.88 118 ASN B C 1
ATOM 2129 O O . ASN B 1 118 ? 14.344 -26.969 -12.531 1 86.88 118 ASN B O 1
ATOM 2133 N N . VAL B 1 119 ? 12.344 -27.547 -11.75 1 93 119 VAL B N 1
ATOM 2134 C CA . VAL B 1 119 ? 11.859 -26.156 -11.773 1 93 119 VAL B CA 1
ATOM 2135 C C . VAL B 1 119 ? 12.25 -25.453 -10.477 1 93 119 VAL B C 1
ATOM 2137 O O . VAL B 1 119 ? 12.078 -26.016 -9.383 1 93 119 VAL B O 1
ATOM 2140 N N . ASP B 1 120 ? 12.859 -24.281 -10.617 1 93.56 120 ASP B N 1
ATOM 2141 C CA . ASP B 1 120 ? 13.219 -23.516 -9.43 1 93.56 120 ASP B CA 1
ATOM 2142 C C . ASP B 1 120 ? 12.57 -22.125 -9.453 1 93.56 120 ASP B C 1
ATOM 2144 O O . ASP B 1 120 ? 11.844 -21.797 -10.391 1 93.56 120 ASP B O 1
ATOM 2148 N N . LYS B 1 121 ? 12.852 -21.344 -8.383 1 95.69 121 LYS B N 1
ATOM 2149 C CA . LYS B 1 121 ? 12.203 -20.047 -8.219 1 95.69 121 LYS B CA 1
ATOM 2150 C C . LYS B 1 121 ? 12.594 -19.094 -9.344 1 95.69 121 LYS B C 1
ATOM 2152 O O . LYS B 1 121 ? 11.781 -18.266 -9.766 1 95.69 121 LYS B O 1
ATOM 2157 N N . VAL B 1 122 ? 13.797 -19.219 -9.852 1 95.31 122 VAL B N 1
ATOM 2158 C CA . VAL B 1 122 ? 14.266 -18.312 -10.898 1 95.31 122 VAL B CA 1
ATOM 2159 C C . VAL B 1 122 ? 13.469 -18.547 -12.18 1 95.31 122 VAL B C 1
ATOM 2161 O O . VAL B 1 122 ? 13.023 -17.594 -12.82 1 95.31 122 VAL B O 1
ATOM 2164 N N . ILE B 1 123 ? 13.281 -19.781 -12.5 1 94.81 123 ILE B N 1
ATOM 2165 C CA . ILE B 1 123 ? 12.531 -20.156 -13.695 1 94.81 123 ILE B CA 1
ATOM 2166 C C . ILE B 1 123 ? 11.086 -19.688 -13.562 1 94.81 123 ILE B C 1
ATOM 2168 O O . ILE B 1 123 ? 10.516 -19.125 -14.508 1 94.81 123 ILE B O 1
ATOM 2172 N N . ILE B 1 124 ? 10.5 -19.906 -12.445 1 96.88 124 ILE B N 1
ATOM 2173 C CA . ILE B 1 124 ? 9.125 -19.516 -12.195 1 96.88 124 ILE B CA 1
ATOM 2174 C C . ILE B 1 124 ? 8.984 -18 -12.352 1 96.88 124 ILE B C 1
ATOM 2176 O O . ILE B 1 124 ? 8.062 -17.516 -13.016 1 96.88 124 ILE B O 1
ATOM 2180 N N . TYR B 1 125 ? 9.906 -17.234 -11.742 1 97.56 125 TYR B N 1
ATOM 2181 C CA . TYR B 1 125 ? 9.898 -15.781 -11.844 1 97.56 125 TYR B CA 1
ATOM 2182 C C . TYR B 1 125 ? 9.961 -15.336 -13.305 1 97.56 125 TYR B C 1
ATOM 2184 O O . TYR B 1 125 ? 9.18 -14.492 -13.734 1 97.56 125 TYR B O 1
ATOM 2192 N N . LYS B 1 126 ? 10.883 -15.93 -14.055 1 96.62 126 LYS B N 1
ATOM 2193 C CA . LYS B 1 126 ? 11.094 -15.555 -15.453 1 96.62 126 LYS B CA 1
ATOM 2194 C C . LYS B 1 126 ? 9.859 -15.859 -16.297 1 96.62 126 LYS B C 1
ATOM 2196 O O . LYS B 1 126 ? 9.438 -15.031 -17.109 1 96.62 126 LYS B O 1
ATOM 2201 N N . LYS B 1 127 ? 9.258 -17.016 -16.078 1 96.75 127 LYS B N 1
ATOM 2202 C CA . LYS B 1 127 ? 8.086 -17.391 -16.875 1 96.75 127 LYS B CA 1
ATOM 2203 C C . LYS B 1 127 ? 6.887 -16.5 -16.516 1 96.75 127 LYS B C 1
ATOM 2205 O O . LYS B 1 127 ? 6.145 -16.078 -17.406 1 96.75 127 LYS B O 1
ATOM 2210 N N . PHE B 1 128 ? 6.742 -16.234 -15.25 1 98.25 128 PHE B N 1
ATOM 2211 C CA . PHE B 1 128 ? 5.707 -15.297 -14.828 1 98.25 128 PHE B CA 1
ATOM 2212 C C . PHE B 1 128 ? 5.898 -13.938 -15.492 1 98.25 128 PHE B C 1
ATOM 2214 O O . PHE B 1 128 ? 4.961 -13.383 -16.062 1 98.25 128 PHE B O 1
ATOM 2221 N N . SER B 1 129 ? 7.07 -13.414 -15.375 1 97.62 129 SER B N 1
ATOM 2222 C CA . SER B 1 129 ? 7.402 -12.102 -15.914 1 97.62 129 SER B CA 1
ATOM 2223 C C . SER B 1 129 ? 7.125 -12.023 -17.406 1 97.62 129 SER B C 1
ATOM 2225 O O . SER B 1 129 ? 6.473 -11.094 -17.891 1 97.62 129 SER B O 1
ATOM 2227 N N . GLU B 1 130 ? 7.547 -13.023 -18.156 1 96.81 130 GLU B N 1
ATOM 2228 C CA . GLU B 1 130 ? 7.379 -13.07 -19.609 1 96.81 130 GLU B CA 1
ATOM 2229 C C . GLU B 1 130 ? 5.902 -13.133 -19.984 1 96.81 130 GLU B C 1
ATOM 2231 O O . GLU B 1 130 ? 5.453 -12.398 -20.859 1 96.81 130 GLU B O 1
ATOM 2236 N N . GLU B 1 131 ? 5.199 -13.938 -19.297 1 97.19 131 GLU B N 1
ATOM 2237 C CA . GLU B 1 131 ? 3.828 -14.234 -19.703 1 97.19 131 GLU B CA 1
ATOM 2238 C C . GLU B 1 131 ? 2.867 -13.141 -19.25 1 97.19 131 GLU B C 1
ATOM 2240 O O . GLU B 1 131 ? 1.717 -13.094 -19.688 1 97.19 131 GLU B O 1
ATOM 2245 N N . THR B 1 132 ? 3.328 -12.25 -18.391 1 97.62 132 THR B N 1
ATOM 2246 C CA . THR B 1 132 ? 2.492 -11.156 -17.906 1 97.62 132 THR B CA 1
ATOM 2247 C C . THR B 1 132 ? 3 -9.812 -18.422 1 97.62 132 THR B C 1
ATOM 2249 O O . THR B 1 132 ? 2.756 -8.773 -17.797 1 97.62 132 THR B O 1
ATOM 2252 N N . ASN B 1 133 ? 3.68 -9.828 -19.516 1 97.5 133 ASN B N 1
ATOM 2253 C CA . ASN B 1 133 ? 4.199 -8.594 -20.094 1 97.5 133 ASN B CA 1
ATOM 2254 C C . ASN B 1 133 ? 5.023 -7.805 -19.078 1 97.5 133 ASN B C 1
ATOM 2256 O O . ASN B 1 133 ? 4.777 -6.617 -18.859 1 97.5 133 ASN B O 1
ATOM 2260 N N . GLN B 1 134 ? 6.055 -8.5 -18.516 1 97.31 134 GLN B N 1
ATOM 2261 C CA . GLN B 1 134 ? 6.969 -7.906 -17.547 1 97.31 134 GLN B CA 1
ATOM 2262 C C . GLN B 1 134 ? 6.23 -7.469 -16.281 1 97.31 134 GLN B C 1
ATOM 2264 O O . GLN B 1 134 ? 6.375 -6.328 -15.844 1 97.31 134 GLN B O 1
ATOM 2269 N N . ILE B 1 135 ? 5.418 -8.359 -15.828 1 97.44 135 ILE B N 1
ATOM 2270 C CA . ILE B 1 135 ? 4.711 -8.266 -14.555 1 97.44 135 ILE B CA 1
ATOM 2271 C C . ILE B 1 135 ? 3.709 -7.117 -14.602 1 97.44 135 ILE B C 1
ATOM 2273 O O . ILE B 1 135 ? 3.566 -6.371 -13.625 1 97.44 135 ILE B O 1
ATOM 2277 N N . SER B 1 136 ? 3.072 -6.891 -15.719 1 97.62 136 SER B N 1
ATOM 2278 C CA . SER B 1 136 ? 2.17 -5.746 -15.797 1 97.62 136 SER B CA 1
ATOM 2279 C C . SER B 1 136 ? 0.716 -6.195 -15.906 1 97.62 136 SER B C 1
ATOM 2281 O O . SER B 1 136 ? -0.195 -5.469 -15.5 1 97.62 136 SER B O 1
ATOM 2283 N N . LEU B 1 137 ? 0.516 -7.48 -16.5 1 98.38 137 LEU B N 1
ATOM 2284 C CA . LEU B 1 137 ? -0.854 -7.871 -16.812 1 98.38 137 LEU B CA 1
ATOM 2285 C C . LEU B 1 137 ? -1.052 -9.367 -16.594 1 98.38 137 LEU B C 1
ATOM 2287 O O . LEU B 1 137 ? -0.283 -10.18 -17.109 1 98.38 137 LEU B O 1
ATOM 2291 N N . LEU B 1 138 ? -2.07 -9.758 -15.836 1 98.56 138 LEU B N 1
ATOM 2292 C CA . LEU B 1 138 ? -2.541 -11.117 -15.633 1 98.56 138 LEU B CA 1
ATOM 2293 C C . LEU B 1 138 ? -3.998 -11.258 -16.062 1 98.56 138 LEU B C 1
ATOM 2295 O O . LEU B 1 138 ? -4.906 -11.117 -15.234 1 98.56 138 LEU B O 1
ATOM 2299 N N . GLY B 1 139 ? -4.168 -11.594 -17.312 1 96.62 139 GLY B N 1
ATOM 2300 C CA . GLY B 1 139 ? -5.523 -11.516 -17.828 1 96.62 139 GLY B CA 1
ATOM 2301 C C . GLY B 1 139 ? -6.082 -10.102 -17.828 1 96.62 139 GLY B C 1
ATOM 2302 O O . GLY B 1 139 ? -5.5 -9.195 -18.422 1 96.62 139 GLY B O 1
ATOM 2303 N N . THR B 1 140 ? -7.152 -9.859 -17.047 1 97 140 THR B N 1
ATOM 2304 C CA . THR B 1 140 ? -7.781 -8.547 -16.953 1 97 140 THR B CA 1
ATOM 2305 C C . THR B 1 140 ? -7.223 -7.754 -15.773 1 97 140 THR B C 1
ATOM 2307 O O . THR B 1 140 ? -7.551 -6.582 -15.602 1 97 140 THR B O 1
ATOM 2310 N N . TYR B 1 141 ? -6.344 -8.406 -15.062 1 98.06 141 TYR B N 1
ATOM 2311 C CA . TYR B 1 141 ? -5.805 -7.75 -13.875 1 98.06 141 TYR B CA 1
ATOM 2312 C C . TYR B 1 141 ? -4.52 -6.996 -14.203 1 98.06 141 TYR B C 1
ATOM 2314 O O . TYR B 1 141 ? -3.607 -7.555 -14.812 1 98.06 141 TYR B O 1
ATOM 2322 N N . THR B 1 142 ? -4.465 -5.699 -13.797 1 98.31 142 THR B N 1
ATOM 2323 C CA . THR B 1 142 ? -3.227 -4.93 -13.844 1 98.31 142 THR B CA 1
ATOM 2324 C C . THR B 1 142 ? -2.402 -5.152 -12.578 1 98.31 142 THR B C 1
ATOM 2326 O O . THR B 1 142 ? -2.947 -5.18 -11.477 1 98.31 142 THR B O 1
ATOM 2329 N N . LEU B 1 143 ? -1.071 -5.352 -12.797 1 97.94 143 LEU B N 1
ATOM 2330 C CA . LEU B 1 143 ? -0.202 -5.668 -11.672 1 97.94 143 LEU B CA 1
ATOM 2331 C C . LEU B 1 143 ? 0.735 -4.504 -11.367 1 97.94 143 LEU B C 1
ATOM 2333 O O . LEU B 1 143 ? 1.027 -3.689 -12.25 1 97.94 143 LEU B O 1
ATOM 2337 N N . ASP B 1 144 ? 1.06 -4.332 -10.062 1 94.62 144 ASP B N 1
ATOM 2338 C CA . ASP B 1 144 ? 2.236 -3.543 -9.711 1 94.62 144 ASP B CA 1
ATOM 2339 C C . ASP B 1 144 ? 3.518 -4.23 -10.18 1 94.62 144 ASP B C 1
ATOM 2341 O O . ASP B 1 144 ? 3.873 -5.301 -9.688 1 94.62 144 ASP B O 1
ATOM 2345 N N . THR B 1 145 ? 4.23 -3.615 -11.102 1 95.19 145 THR B N 1
ATOM 2346 C CA . THR B 1 145 ? 5.312 -4.266 -11.828 1 95.19 145 THR B CA 1
ATOM 2347 C C . THR B 1 145 ? 6.465 -4.609 -10.891 1 95.19 145 THR B C 1
ATOM 2349 O O . THR B 1 145 ? 7.34 -5.406 -11.234 1 95.19 145 THR B O 1
ATOM 2352 N N . ASN B 1 146 ? 6.531 -4.039 -9.68 1 90.38 146 ASN B N 1
ATOM 2353 C CA . ASN B 1 146 ? 7.625 -4.273 -8.742 1 90.38 146 ASN B CA 1
ATOM 2354 C C . ASN B 1 146 ? 7.188 -5.16 -7.578 1 90.38 146 ASN B C 1
ATOM 2356 O O . ASN B 1 146 ? 7.867 -5.23 -6.555 1 90.38 146 ASN B O 1
ATOM 2360 N N . SER B 1 147 ? 6.109 -5.852 -7.789 1 94.62 147 SER B N 1
ATOM 2361 C CA . SER B 1 147 ? 5.492 -6.473 -6.621 1 94.62 147 SER B CA 1
ATOM 2362 C C . SER B 1 147 ? 5.66 -7.988 -6.645 1 94.62 147 SER B C 1
ATOM 2364 O O . SER B 1 147 ? 5.281 -8.672 -5.695 1 94.62 147 SER B O 1
ATOM 2366 N N . LEU B 1 148 ? 6.309 -8.641 -7.668 1 97.81 148 LEU B N 1
ATOM 2367 C CA . LEU B 1 148 ? 6.391 -10.094 -7.773 1 97.81 148 LEU B CA 1
ATOM 2368 C C . LEU B 1 148 ? 7.523 -10.641 -6.91 1 97.81 148 LEU B C 1
ATOM 2370 O O . LEU B 1 148 ? 8.656 -10.164 -6.996 1 97.81 148 LEU B O 1
ATOM 2374 N N . TYR B 1 149 ? 7.145 -11.664 -6.109 1 97.06 149 TYR B N 1
ATOM 2375 C CA . TYR B 1 149 ? 8.125 -12.453 -5.367 1 97.06 149 TYR B CA 1
ATOM 2376 C C . TYR B 1 149 ? 7.824 -13.938 -5.484 1 97.06 149 TYR B C 1
ATOM 2378 O O . TYR B 1 149 ? 6.664 -14.352 -5.477 1 97.06 149 TYR B O 1
ATOM 2386 N N . VAL B 1 150 ? 8.852 -14.672 -5.617 1 98.12 150 VAL B N 1
ATOM 2387 C CA . VAL B 1 150 ? 8.781 -16.125 -5.574 1 98.12 150 VAL B CA 1
ATOM 2388 C C . VAL B 1 150 ? 9.664 -16.656 -4.441 1 98.12 150 VAL B C 1
ATOM 2390 O O . VAL B 1 150 ? 10.867 -16.391 -4.406 1 98.12 150 VAL B O 1
ATOM 2393 N N . ASN B 1 151 ? 9.023 -17.359 -3.428 1 96.38 151 ASN B N 1
ATOM 2394 C CA . ASN B 1 151 ? 9.703 -17.766 -2.203 1 96.38 151 ASN B CA 1
ATOM 2395 C C . ASN B 1 151 ? 10.406 -16.578 -1.531 1 96.38 151 ASN B C 1
ATOM 2397 O O . ASN B 1 151 ? 11.547 -16.703 -1.084 1 96.38 151 ASN B O 1
ATOM 2401 N N . GLY B 1 152 ? 9.75 -15.445 -1.586 1 91.19 152 GLY B N 1
ATOM 2402 C CA . GLY B 1 152 ? 10.242 -14.266 -0.886 1 91.19 152 GLY B CA 1
ATOM 2403 C C . GLY B 1 152 ? 11.352 -13.555 -1.63 1 91.19 152 GLY B C 1
ATOM 2404 O O . GLY B 1 152 ? 11.938 -12.594 -1.114 1 91.19 152 GLY B O 1
ATOM 2405 N N . ASN B 1 153 ? 11.609 -13.938 -2.867 1 87 153 ASN B N 1
ATOM 2406 C CA . ASN B 1 153 ? 12.703 -13.352 -3.631 1 87 153 ASN B CA 1
ATOM 2407 C C . ASN B 1 153 ? 12.195 -12.68 -4.906 1 87 153 ASN B C 1
ATOM 2409 O O . ASN B 1 153 ? 11.273 -13.18 -5.551 1 87 153 ASN B O 1
ATOM 2413 N N . ASP B 1 154 ? 12.797 -11.586 -5.137 1 86.44 154 ASP B N 1
ATOM 2414 C CA . ASP B 1 154 ? 12.609 -10.992 -6.457 1 86.44 154 ASP B CA 1
ATOM 2415 C C . ASP B 1 154 ? 13.695 -11.461 -7.43 1 86.44 154 ASP B C 1
ATOM 2417 O O . ASP B 1 154 ? 14.555 -12.266 -7.066 1 86.44 154 ASP B O 1
ATOM 2421 N N . GLU B 1 155 ? 13.562 -11.281 -8.898 1 68.25 155 GLU B N 1
ATOM 2422 C CA . GLU B 1 155 ? 14.492 -11.82 -9.891 1 68.25 155 GLU B CA 1
ATOM 2423 C C . GLU B 1 155 ? 15.938 -11.539 -9.508 1 68.25 155 GLU B C 1
ATOM 2425 O O . GLU B 1 155 ? 16.859 -12.188 -10.016 1 68.25 155 GLU B O 1
ATOM 2430 N N . VAL B 1 156 ? 16.375 -10.742 -8.453 1 49.75 156 VAL B N 1
ATOM 2431 C CA . VAL B 1 156 ? 17.781 -10.367 -8.539 1 49.75 156 VAL B CA 1
ATOM 2432 C C . VAL B 1 156 ? 18.656 -11.578 -8.234 1 49.75 156 VAL B C 1
ATOM 2434 O O . VAL B 1 156 ? 18.312 -12.406 -7.387 1 49.75 156 VAL B O 1
#

Solvent-accessible surface area (backbone atoms only — not comparable to full-atom values): 17980 Å² total; per-residue (Å²): 138,84,81,79,78,78,79,79,78,78,78,81,80,78,76,78,79,73,78,78,75,76,76,69,83,78,75,74,76,75,70,68,75,66,58,68,47,74,40,45,37,33,34,31,31,60,74,43,68,50,53,76,53,40,56,33,78,84,33,67,64,18,47,52,53,38,51,52,51,22,52,50,52,36,48,51,44,62,73,40,93,54,25,86,27,49,73,47,44,44,61,75,46,40,41,70,21,73,45,63,19,25,24,39,36,26,41,38,32,30,34,43,80,32,96,83,39,75,80,48,58,67,58,51,48,52,51,50,26,63,69,13,68,62,33,36,35,59,84,92,40,36,36,44,60,86,41,59,25,38,70,85,35,55,95,120,132,86,80,82,80,79,80,76,78,76,78,80,80,80,76,78,77,73,78,78,76,75,76,70,82,78,76,74,74,75,71,70,75,64,57,68,47,74,40,44,39,34,34,32,32,60,75,42,69,50,53,76,52,39,57,33,79,85,34,68,65,18,47,53,50,38,50,52,51,23,52,50,52,34,49,52,44,61,72,40,92,56,24,86,29,50,72,49,43,43,60,74,46,39,41,69,21,72,44,64,17,25,23,41,36,28,40,39,32,28,35,44,81,32,96,82,39,74,81,48,59,67,56,52,48,51,52,51,27,63,70,13,68,61,33,35,38,59,85,92,39,37,36,44,60,87,40,59,25,38,72,86,36,53,95,121

pLDDT: mean 83.57, std 23.02, range [27.23, 98.88]

Organism: Callorhinchus milii (NCBI:txid7868)

Foldseek 3Di:
DDPCVPPPPPPPPPPPPPPPPPPDPPPPPPVPPPDDDDDDDDDDDDPDDDDVLCQVCPHPVVVVVFVVVFVVVLCVLCPDPNVVNDDGDGDPGDDDDDDPDDDDDDDDDDDAPDPVHDDDQLNVQVVCCVVQVQQQHDPPDGGDNPRDDGVNDHND/DPDPPPPPPPPPPPPPPPPPPPPDPPPPPPPPDPDDDDDDDDDDDDPDDDDVLCQVCPHPVVVVVFVVVFVVVLCVLCPDPNVVNDDGDGDPGDDDDDDPDDDDDDDDDDDAPDPVHDDDQLNVLVVCCVVQVQQQHDPPDGGDNPRDDDPNDHND

InterPro domains:
  IPR000082 SEA domain [PF01390] (39-144)
  IPR000082 SEA domain [PS50024] (35-155)
  IPR028850 Mucin-16 [PTHR14672] (16-153)
  IPR036364 SEA domain superfamily [G3DSA:3.30.70.960] (27-155)
  IPR036364 SEA domain superfamily [SSF82671] (34-155)

Radius of gyration: 44.57 Å; Cα contacts (8 Å, |Δi|>4): 497; chains: 2; bounding box: 60×208×107 Å

Sequence (312 aa):
FQSFSVHFLVSSGYHETTPLTTQGPTVEVTSNPPLEEAFNVTFIITNLPFTPELENSGSQLYNSAANVIADRLDNIFNNSNISPAFSHCKVESLSRAKVDHTSVYALCTFKNNTEIGNVDKVIIYKKFSEETNQISLLGTYTLDTNSLYVNGNDEVFQSFSVHFLVSSGYHETTPLTTQGPTVEVTSNPPLEEAFNVTFIITNLPFTPELENSGSQLYNSAANVIADRLDNIFNNSNISPAFSHCKVESLSRAKVDHTSVYALCTFKNNTEIGNVDKVIIYKKFSEETNQISLLGTYTLDTNSLYVNGNDEV

Secondary structure (DSSP, 8-state):
-----------------------------------EEEEEEEEEESSS---GGGG-TTSHHHHHHHHHHHHHHHHHHHTSTTGGGEEEEEEEEEEEEEEEEEEEEEEEEEESSBTTB---HHHHHHHHHHHTTTTTEETTEEB-TT--EETTB---/-----------------------------------EEEEEEEEEESSS---GGGG-TTSHHHHHHHHHHHHHHHHHHHTSTTGGGEEEEEEEEEEEEEEEEEEEEEEEEEESSBTTB---HHHHHHHHHHHTTTTTEETTEEB-TT--EETTB---